Protein AF-A0A497CPT5-F1 (afdb_monomer)

Radius of gyration: 29.33 Å; Cα contacts (8 Å, |Δi|>4): 290; chains: 1; bounding box: 70×69×107 Å

Sequence (229 aa):
MKAIICRISVILLISFLTTSLSGQTNYTPYDYIPGLNRDYKPAYNADYPDWGKMLYDFPINFTEVTEAFETWRLNNKKEKNALIRYFKIWSRTIEPYVMADGSIRIPELAQYYKELRKTQISAHQRKQERDEANWTFLGPKETYWLNDSGSDDPPLSCPWQVNVYSFDVATTDNDILYCGTETGYVNKTSDGGLNWQLLAPEYPFGGGVTAVAVHPDNADIVFASAGNQ

pLDDT: mean 82.1, std 17.22, range [35.03, 97.94]

Secondary structure (DSSP, 8-state):
----------------------------GGGGSTT--GGGSPPP-TTS-HHHHHTTSSSPPHHHHHHHHHHHHHH-TT---HHHHHHHHHHHHHGGGB-TTS-B----HHHHHHHHHHHHHHHHHHHHTTTTS-----S-SSEE---TT--SSPPPEE--S--EEEEEE-TT-TT-EEEEETTS-EEEESSTTSS-EEE-TTS---S-EEEEEEETTEEEEEEEEE---

Mean predicted aligned error: 15.27 Å

Structure (mmCIF, N/CA/C/O backbone):
data_AF-A0A497CPT5-F1
#
_entry.id   AF-A0A497CPT5-F1
#
loop_
_atom_site.group_PDB
_atom_site.id
_atom_site.type_symbol
_atom_site.label_atom_id
_atom_site.label_alt_id
_atom_site.label_comp_id
_atom_site.label_asym_id
_atom_site.label_entity_id
_atom_site.label_seq_id
_atom_site.pdbx_PDB_ins_code
_atom_site.Cartn_x
_atom_site.Cartn_y
_atom_site.Cartn_z
_atom_site.occupancy
_atom_site.B_iso_or_equiv
_atom_site.auth_seq_id
_atom_site.auth_comp_id
_atom_site.auth_asym_id
_atom_site.auth_atom_id
_atom_site.pdbx_PDB_model_num
ATOM 1 N N . MET A 1 1 ? -46.959 -29.517 -73.544 1.00 36.84 1 MET A N 1
ATOM 2 C CA . MET A 1 1 ? -45.620 -30.105 -73.775 1.00 36.84 1 MET A CA 1
ATOM 3 C C . MET A 1 1 ? -44.714 -29.610 -72.652 1.00 36.84 1 MET A C 1
ATOM 5 O O . MET A 1 1 ? -44.837 -28.452 -72.284 1.00 36.84 1 MET A O 1
ATOM 9 N N . LYS A 1 2 ? -43.963 -30.516 -72.021 1.00 38.19 2 LYS A N 1
ATOM 10 C CA . LYS A 1 2 ? -43.242 -30.363 -70.740 1.00 38.19 2 LYS A CA 1
ATOM 11 C C . LYS A 1 2 ? -42.186 -29.244 -70.741 1.00 38.19 2 LYS A C 1
ATOM 13 O O . LYS A 1 2 ? -41.523 -29.105 -71.760 1.00 38.19 2 LYS A O 1
ATOM 18 N N . ALA A 1 3 ? -41.974 -28.602 -69.580 1.00 36.84 3 ALA A N 1
ATOM 19 C CA . ALA A 1 3 ? -40.678 -28.241 -68.952 1.00 36.84 3 ALA A CA 1
ATOM 20 C C . ALA A 1 3 ? -40.792 -26.926 -68.150 1.00 36.84 3 ALA A C 1
ATOM 22 O O . ALA A 1 3 ? -41.547 -26.061 -68.560 1.00 36.84 3 ALA A O 1
ATOM 23 N N . ILE A 1 4 ? -40.089 -26.616 -67.059 1.00 42.00 4 ILE A N 1
ATOM 24 C CA . ILE A 1 4 ? -39.139 -27.269 -66.143 1.00 42.00 4 ILE A CA 1
ATOM 25 C C . ILE A 1 4 ? -39.072 -26.315 -64.928 1.00 42.00 4 ILE A C 1
ATOM 27 O O . ILE A 1 4 ? -39.238 -25.104 -65.056 1.00 42.00 4 ILE A O 1
ATOM 31 N N . ILE A 1 5 ? -38.862 -26.885 -63.747 1.00 46.78 5 ILE A N 1
ATOM 32 C CA . ILE A 1 5 ? -38.736 -26.232 -62.440 1.00 46.78 5 ILE A CA 1
ATOM 33 C C . ILE A 1 5 ? -37.493 -25.330 -62.386 1.00 46.78 5 ILE A C 1
ATOM 35 O O . ILE A 1 5 ? -36.423 -25.764 -62.799 1.00 46.78 5 ILE A O 1
ATOM 39 N N . CYS A 1 6 ? -37.584 -24.156 -61.754 1.00 35.03 6 CYS A N 1
ATOM 40 C CA . CYS A 1 6 ? -36.438 -23.588 -61.036 1.00 35.03 6 CYS A CA 1
ATOM 41 C C . CYS A 1 6 ? -36.919 -22.684 -59.889 1.00 35.03 6 CYS A C 1
ATOM 43 O O . CYS A 1 6 ? -37.298 -21.533 -60.092 1.00 35.03 6 CYS A O 1
ATOM 45 N N . ARG A 1 7 ? -36.963 -23.237 -58.669 1.00 44.03 7 ARG A N 1
ATOM 46 C CA . ARG A 1 7 ? -37.098 -22.460 -57.431 1.00 44.03 7 ARG A CA 1
ATOM 47 C C . ARG A 1 7 ? -35.709 -21.935 -57.071 1.00 44.03 7 ARG A C 1
ATOM 49 O O . ARG A 1 7 ? -34.827 -22.732 -56.770 1.00 44.03 7 ARG A O 1
ATOM 56 N N . ILE A 1 8 ? -35.524 -20.620 -57.097 1.00 42.25 8 ILE A N 1
ATOM 57 C CA . ILE A 1 8 ? -34.306 -19.971 -56.604 1.00 42.25 8 ILE A CA 1
ATOM 58 C C . ILE A 1 8 ? -34.516 -19.691 -55.114 1.00 42.25 8 ILE A C 1
ATOM 60 O O . ILE A 1 8 ? -35.242 -18.775 -54.737 1.00 42.25 8 ILE A O 1
ATOM 64 N N . SER A 1 9 ? -33.913 -20.523 -54.268 1.00 41.16 9 SER A N 1
ATOM 65 C CA . SER A 1 9 ? -33.773 -20.256 -52.836 1.00 41.16 9 SER A CA 1
ATOM 66 C C . SER A 1 9 ? -32.625 -19.269 -52.637 1.00 41.16 9 SER A C 1
ATOM 68 O O . SER A 1 9 ? -31.471 -19.603 -52.897 1.00 41.16 9 SER A O 1
ATOM 70 N N . VAL A 1 10 ? -32.929 -18.054 -52.183 1.00 41.16 10 VAL A N 1
ATOM 71 C CA . VAL A 1 10 ? -31.920 -17.074 -51.761 1.00 41.16 10 VAL A CA 1
ATOM 72 C C . VAL A 1 10 ? -31.529 -17.400 -50.320 1.00 41.16 10 VAL A C 1
ATOM 74 O O . VAL A 1 10 ? -32.296 -17.151 -49.395 1.00 41.16 10 VAL A O 1
ATOM 77 N N . ILE A 1 11 ? -30.351 -17.994 -50.130 1.00 43.84 11 ILE A N 1
ATOM 78 C CA . ILE A 1 11 ? -29.734 -18.160 -48.810 1.00 43.84 11 ILE A CA 1
ATOM 79 C C . ILE A 1 11 ? -28.850 -16.933 -48.576 1.00 43.84 11 ILE A C 1
ATOM 81 O O . ILE A 1 11 ? -27.805 -16.782 -49.204 1.00 43.84 11 ILE A O 1
ATOM 85 N N . LEU A 1 12 ? -29.294 -16.037 -47.694 1.00 40.12 12 LEU A N 1
ATOM 86 C CA . LEU A 1 12 ? -28.523 -14.882 -47.243 1.00 40.12 12 LEU A CA 1
ATOM 87 C C . LEU A 1 12 ? -27.589 -15.338 -46.109 1.00 40.12 12 LEU A C 1
ATOM 89 O O . LEU A 1 12 ? -28.033 -15.545 -44.981 1.00 40.12 12 LEU A O 1
ATOM 93 N N . LEU A 1 13 ? -26.305 -15.543 -46.409 1.00 38.28 13 LEU A N 1
ATOM 94 C CA . LEU A 1 13 ? -25.296 -15.892 -45.407 1.00 38.28 13 LEU A CA 1
ATOM 95 C C . LEU A 1 13 ? -24.744 -14.594 -44.790 1.00 38.28 13 LEU A C 1
ATOM 97 O O . LEU A 1 13 ? -23.897 -13.929 -45.380 1.00 38.28 13 LEU A O 1
ATOM 101 N N . ILE A 1 14 ? -25.254 -14.201 -43.621 1.00 48.00 14 ILE A N 1
ATOM 102 C CA . ILE A 1 14 ? -24.703 -13.085 -42.839 1.00 48.00 14 ILE A CA 1
ATOM 103 C C . ILE A 1 14 ? -23.530 -13.631 -42.021 1.00 48.00 14 ILE A C 1
ATOM 105 O O . ILE A 1 14 ? -23.719 -14.261 -40.982 1.00 48.00 14 ILE A O 1
ATOM 109 N N . SER A 1 15 ? -22.306 -13.402 -42.490 1.00 45.56 15 SER A N 1
ATOM 110 C CA . SER A 1 15 ? -21.098 -13.624 -41.699 1.00 45.56 15 SER A CA 1
ATOM 111 C C . SER A 1 15 ? -20.929 -12.475 -40.701 1.00 45.56 15 SER A C 1
ATOM 113 O O . SER A 1 15 ? -20.417 -11.411 -41.050 1.00 45.56 15 SER A O 1
ATOM 115 N N . PHE A 1 16 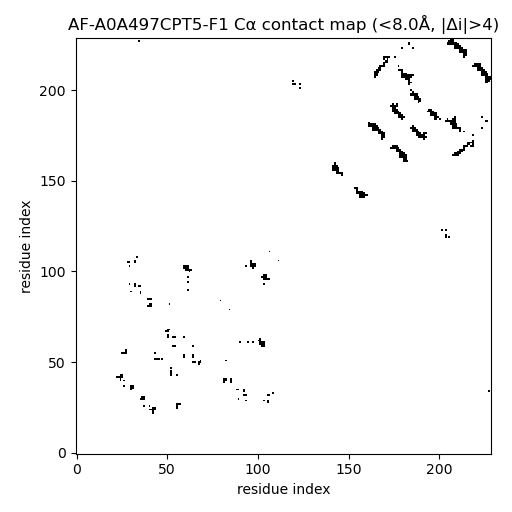? -21.365 -12.677 -39.456 1.00 46.56 16 PHE A N 1
ATOM 116 C CA . PHE A 1 16 ? -20.949 -11.836 -38.335 1.00 46.56 16 PHE A CA 1
ATOM 117 C C . PHE A 1 16 ? -19.470 -12.116 -38.049 1.00 46.56 16 PHE A C 1
ATOM 119 O O . PHE A 1 16 ? -19.123 -13.111 -37.416 1.00 46.56 16 PHE A O 1
ATOM 126 N N . LEU A 1 17 ? -18.590 -11.244 -38.541 1.00 43.72 17 LEU A N 1
ATOM 127 C CA . LEU A 1 17 ? -17.196 -11.212 -38.119 1.00 43.72 17 LEU A CA 1
ATOM 128 C C . LEU A 1 17 ? -17.160 -10.573 -36.723 1.00 43.72 17 LEU A C 1
ATOM 130 O O . LEU A 1 17 ? -17.011 -9.363 -36.576 1.00 43.72 17 LEU A O 1
ATOM 134 N N . THR A 1 18 ? -17.372 -11.370 -35.677 1.00 46.56 18 THR A N 1
ATOM 135 C CA . THR A 1 18 ? -17.118 -10.920 -34.308 1.00 46.56 18 THR A CA 1
ATOM 136 C C . THR A 1 18 ? -15.609 -10.888 -34.107 1.00 46.56 18 THR A C 1
ATOM 138 O O . THR A 1 18 ? -15.003 -11.877 -33.699 1.00 46.56 18 THR A O 1
ATOM 141 N N . THR A 1 19 ? -14.974 -9.762 -34.423 1.00 44.00 19 THR A N 1
ATOM 142 C CA . THR A 1 19 ? -13.624 -9.485 -33.935 1.00 44.00 19 THR A CA 1
ATOM 143 C C . THR A 1 19 ? -13.728 -9.250 -32.434 1.00 44.00 19 THR A C 1
ATOM 145 O O . THR A 1 19 ? -14.003 -8.138 -31.984 1.00 44.00 19 THR A O 1
ATOM 148 N N . SER A 1 20 ? -13.552 -10.302 -31.640 1.00 43.06 20 SER A N 1
ATOM 149 C CA . SER A 1 20 ? -13.229 -10.150 -30.227 1.00 43.06 20 SER A CA 1
ATOM 150 C C . SER A 1 20 ? -11.835 -9.535 -30.154 1.00 43.06 20 SER A C 1
ATOM 152 O O . SER A 1 20 ? -10.830 -10.238 -30.246 1.00 43.06 20 SER A O 1
ATOM 154 N N . LEU A 1 21 ? -11.769 -8.206 -30.054 1.00 41.03 21 LEU A N 1
ATOM 155 C CA . LEU A 1 21 ? -10.533 -7.502 -29.744 1.00 41.03 21 LEU A CA 1
ATOM 156 C C . LEU A 1 21 ? -10.247 -7.717 -28.254 1.00 41.03 21 LEU A C 1
ATOM 158 O O . LEU A 1 21 ? -10.525 -6.873 -27.405 1.00 41.03 21 LEU A O 1
ATOM 162 N N . SER A 1 22 ? -9.749 -8.901 -27.919 1.00 47.53 22 SER A N 1
ATOM 163 C CA . SER A 1 22 ? -9.144 -9.151 -26.621 1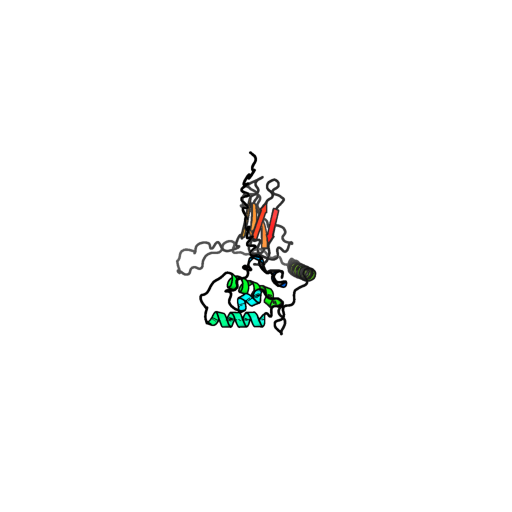.00 47.53 22 SER A CA 1
ATOM 164 C C . SER A 1 22 ? -7.810 -8.415 -26.622 1.00 47.53 22 SER A C 1
ATOM 166 O O . SER A 1 22 ? -6.809 -8.940 -27.101 1.00 47.53 22 SER A O 1
ATOM 168 N N . GLY A 1 23 ? -7.790 -7.172 -26.138 1.00 50.19 23 GLY A N 1
ATOM 169 C CA . GLY A 1 23 ? -6.546 -6.501 -25.770 1.00 50.19 23 GLY A CA 1
ATOM 170 C C . GLY A 1 23 ? -5.935 -7.235 -24.580 1.00 50.19 23 GLY A C 1
ATOM 171 O O . GLY A 1 23 ? -6.108 -6.814 -23.443 1.00 50.19 23 GLY A O 1
ATOM 172 N N . GLN A 1 24 ? -5.322 -8.393 -24.822 1.00 61.53 24 GLN A N 1
ATOM 173 C CA . GLN A 1 24 ? -4.738 -9.210 -23.771 1.00 61.53 24 GLN A CA 1
ATOM 174 C C . GLN A 1 24 ? -3.470 -8.510 -23.281 1.00 61.53 24 GLN A C 1
ATOM 176 O O . GLN A 1 24 ? -2.517 -8.294 -24.028 1.00 61.53 24 GLN A O 1
ATOM 181 N N . THR A 1 25 ? -3.482 -8.090 -22.022 1.00 66.94 25 THR A N 1
ATOM 182 C CA . THR A 1 25 ? -2.313 -7.539 -21.342 1.00 66.94 25 THR A CA 1
ATOM 183 C C . THR A 1 25 ? -1.280 -8.651 -21.167 1.00 66.94 25 THR A C 1
ATOM 185 O O . THR A 1 25 ? -1.518 -9.626 -20.452 1.00 66.94 25 THR A O 1
ATOM 188 N N . ASN A 1 26 ? -0.134 -8.522 -21.839 1.00 83.12 26 ASN A N 1
ATOM 189 C CA . ASN A 1 26 ? 0.963 -9.483 -21.741 1.00 83.12 26 ASN A CA 1
ATOM 190 C C . ASN A 1 26 ? 1.729 -9.264 -20.428 1.00 83.12 26 ASN A C 1
ATOM 192 O O . ASN A 1 26 ? 2.561 -8.356 -20.306 1.00 83.12 26 ASN A O 1
ATOM 196 N N . TYR A 1 27 ? 1.418 -10.089 -19.431 1.00 90.81 27 TYR A N 1
ATOM 197 C CA . TYR A 1 27 ? 2.109 -10.089 -18.146 1.00 90.81 27 TYR A CA 1
ATOM 198 C C . TYR A 1 27 ? 3.354 -10.976 -18.175 1.00 90.81 27 TYR A C 1
ATOM 200 O O . TYR A 1 27 ? 3.348 -12.067 -18.741 1.00 90.81 27 TYR A O 1
ATOM 208 N N . THR A 1 28 ? 4.404 -10.515 -17.509 1.00 91.56 28 THR A N 1
ATOM 209 C CA . THR A 1 28 ? 5.621 -11.273 -17.221 1.00 91.56 28 THR A CA 1
ATOM 210 C C . THR A 1 28 ? 5.555 -11.838 -15.799 1.00 91.56 28 THR A C 1
ATOM 212 O O . THR A 1 28 ? 4.817 -11.311 -14.962 1.00 91.56 28 THR A O 1
ATOM 215 N N . PRO A 1 29 ? 6.347 -12.872 -15.464 1.00 91.50 29 PRO A N 1
ATOM 216 C CA . PRO A 1 29 ? 6.475 -13.353 -14.087 1.00 91.50 29 PRO A CA 1
ATOM 217 C C . PRO A 1 29 ? 6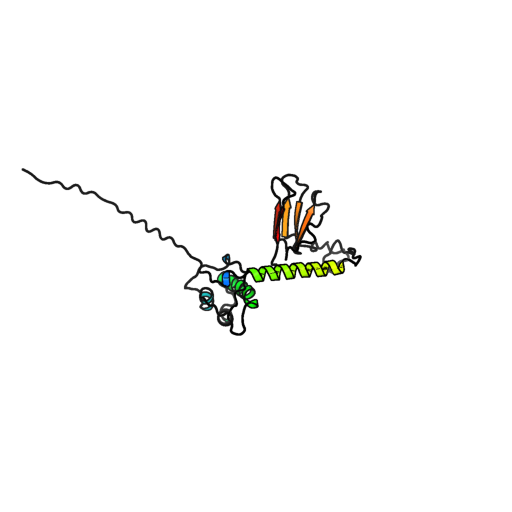.859 -12.265 -13.068 1.00 91.50 29 PRO A C 1
ATOM 219 O O . PRO A 1 29 ? 6.470 -12.357 -11.907 1.00 91.50 29 PRO A O 1
ATOM 222 N N . TYR A 1 30 ? 7.567 -11.211 -13.489 1.00 92.31 30 TYR A N 1
ATOM 223 C CA . TYR A 1 30 ? 7.932 -10.088 -12.619 1.00 92.31 30 TYR A CA 1
ATOM 224 C C . TYR A 1 30 ? 6.728 -9.242 -12.193 1.00 92.31 30 TYR A C 1
ATOM 226 O O . TYR A 1 30 ? 6.754 -8.633 -11.126 1.00 92.31 30 TYR A O 1
ATOM 234 N N . ASP A 1 31 ? 5.645 -9.259 -12.972 1.00 92.31 31 ASP A N 1
ATOM 235 C CA . ASP A 1 31 ? 4.419 -8.512 -12.673 1.00 92.31 31 ASP A CA 1
ATOM 236 C C . ASP A 1 31 ? 3.639 -9.121 -11.485 1.00 92.31 31 ASP A C 1
ATOM 238 O O . ASP A 1 31 ? 2.683 -8.526 -10.994 1.00 92.31 31 ASP A O 1
ATOM 242 N N . TYR A 1 32 ? 4.059 -10.299 -11.006 1.00 90.81 32 TYR A N 1
ATOM 243 C CA . TYR A 1 32 ? 3.499 -11.004 -9.847 1.00 90.81 32 TYR A CA 1
ATOM 244 C C . TYR A 1 32 ? 4.321 -10.818 -8.565 1.00 90.81 32 TYR A C 1
ATOM 246 O O . TYR A 1 32 ? 4.003 -11.419 -7.536 1.00 90.81 32 TYR A O 1
ATOM 254 N N . ILE A 1 33 ? 5.386 -10.014 -8.607 1.00 90.06 33 ILE A N 1
ATOM 255 C CA . ILE A 1 33 ? 6.217 -9.756 -7.431 1.00 90.06 33 ILE A CA 1
ATOM 256 C C . ILE A 1 33 ? 5.406 -8.974 -6.381 1.00 90.06 33 ILE A C 1
ATOM 258 O O . ILE A 1 33 ? 4.745 -7.988 -6.726 1.00 90.06 33 ILE A O 1
ATOM 262 N N . PRO A 1 34 ? 5.442 -9.381 -5.092 1.00 84.94 34 PRO A N 1
ATOM 263 C CA . PRO A 1 34 ? 4.709 -8.697 -4.031 1.00 84.94 34 PRO A CA 1
ATOM 264 C C . PRO A 1 34 ? 5.002 -7.195 -3.982 1.00 84.94 34 PRO A C 1
ATOM 266 O O . PRO A 1 34 ? 6.156 -6.773 -3.995 1.00 84.94 34 PRO A O 1
ATOM 269 N N . GLY A 1 35 ? 3.941 -6.390 -3.899 1.00 81.94 35 GLY A N 1
ATOM 270 C CA . GLY A 1 35 ? 4.025 -4.926 -3.891 1.00 81.94 35 GLY A CA 1
ATOM 271 C C . GLY A 1 35 ? 3.863 -4.265 -5.264 1.00 81.94 35 GLY A C 1
ATOM 272 O O . GLY A 1 35 ? 3.761 -3.041 -5.327 1.00 81.94 35 GLY A O 1
ATOM 273 N N . LEU A 1 36 ? 3.788 -5.035 -6.356 1.00 89.25 36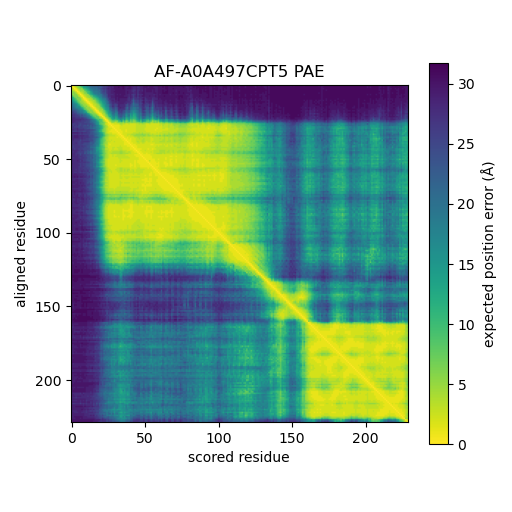 LEU A N 1
ATOM 274 C CA . LEU A 1 36 ? 3.444 -4.525 -7.682 1.00 89.25 36 LEU A CA 1
ATOM 275 C C . LEU A 1 36 ? 1.986 -4.860 -8.013 1.00 89.25 36 LEU A C 1
ATOM 277 O O . LEU A 1 36 ? 1.594 -6.024 -8.042 1.00 89.25 36 LEU A O 1
ATOM 281 N N . ASN A 1 37 ? 1.173 -3.838 -8.288 1.00 88.25 37 ASN A N 1
ATOM 282 C CA . ASN A 1 37 ? -0.152 -4.058 -8.857 1.00 88.25 37 ASN A CA 1
ATOM 283 C C . ASN A 1 37 ? -0.031 -4.196 -10.382 1.00 88.25 37 ASN A C 1
ATOM 285 O O . ASN A 1 37 ? 0.199 -3.208 -11.084 1.00 88.25 37 ASN A O 1
ATOM 289 N N . ARG A 1 38 ? -0.205 -5.421 -10.889 1.00 89.00 38 ARG A N 1
ATOM 290 C CA . ARG A 1 38 ? -0.145 -5.738 -12.325 1.00 89.00 38 ARG A CA 1
ATOM 291 C C . ARG A 1 38 ? -1.157 -4.961 -13.169 1.00 89.00 38 ARG A C 1
ATOM 293 O O . ARG A 1 38 ? -0.892 -4.720 -14.341 1.00 89.00 38 ARG A O 1
ATOM 300 N N . ASP A 1 39 ? -2.277 -4.527 -12.593 1.00 89.00 39 ASP A N 1
ATOM 301 C CA . ASP A 1 39 ? -3.325 -3.799 -13.323 1.00 89.00 39 ASP A CA 1
ATOM 302 C C . ASP A 1 39 ? -2.854 -2.400 -13.753 1.00 89.00 39 ASP A C 1
ATOM 304 O O . ASP A 1 39 ? -3.444 -1.769 -14.628 1.00 89.00 39 ASP A O 1
ATOM 308 N N . TYR A 1 40 ? -1.749 -1.915 -13.179 1.00 90.62 40 TYR A N 1
ATOM 309 C CA . TYR A 1 40 ? -1.092 -0.695 -13.637 1.00 90.62 40 TYR A CA 1
ATOM 310 C C . TYR A 1 40 ? -0.334 -0.874 -14.955 1.00 90.62 40 TYR A C 1
ATOM 312 O O . TYR A 1 40 ? 0.033 0.135 -15.563 1.00 90.62 40 TYR A O 1
ATOM 320 N N . LYS A 1 41 ? -0.088 -2.111 -15.407 1.00 94.19 41 LYS A N 1
ATOM 321 C CA . LYS A 1 41 ? 0.583 -2.382 -16.679 1.00 94.19 41 LYS A CA 1
ATOM 322 C C . LYS A 1 41 ? -0.393 -2.139 -17.833 1.00 94.19 41 LYS A C 1
ATOM 324 O O . LYS A 1 41 ? -1.407 -2.835 -17.917 1.00 94.19 41 LYS A O 1
ATOM 329 N N . PRO A 1 42 ? -0.120 -1.177 -18.731 1.00 93.69 42 PRO A N 1
ATOM 330 C CA . PRO A 1 42 ? -0.982 -0.969 -19.884 1.00 93.69 42 PRO A CA 1
ATOM 331 C C . PRO A 1 42 ? -0.917 -2.165 -20.851 1.00 93.69 42 PRO A C 1
ATOM 333 O O . PRO A 1 42 ? -0.028 -3.012 -20.772 1.00 93.69 42 PRO A O 1
ATOM 336 N N . ALA A 1 43 ? -1.881 -2.259 -21.767 1.00 92.25 43 ALA A N 1
ATOM 337 C CA . ALA A 1 43 ? -1.823 -3.248 -22.840 1.00 92.25 43 ALA A CA 1
ATOM 338 C C . ALA A 1 43 ? -0.653 -2.942 -23.786 1.00 92.25 43 ALA A C 1
ATOM 340 O O . ALA A 1 43 ? -0.310 -1.780 -24.002 1.00 92.25 43 ALA A O 1
ATOM 341 N N . TYR A 1 44 ? -0.057 -3.984 -24.367 1.00 92.19 44 TYR A N 1
ATOM 342 C CA . TYR A 1 44 ? 1.044 -3.816 -25.310 1.00 92.19 44 TYR A CA 1
ATOM 343 C C . TYR A 1 44 ? 0.622 -2.960 -26.514 1.00 92.19 44 TYR A C 1
ATOM 345 O O . TYR A 1 44 ? -0.447 -3.168 -27.089 1.00 92.19 44 TYR A O 1
ATOM 353 N N . ASN A 1 45 ? 1.491 -2.032 -26.916 1.00 91.12 45 ASN A N 1
ATOM 354 C CA . ASN A 1 45 ? 1.340 -1.237 -28.128 1.00 91.12 45 ASN A CA 1
ATOM 355 C C . ASN A 1 45 ? 2.655 -1.254 -28.927 1.00 91.12 45 ASN A C 1
ATOM 357 O O . ASN A 1 45 ? 3.730 -1.012 -28.375 1.00 91.12 45 ASN A O 1
ATOM 361 N N . ALA A 1 46 ? 2.560 -1.509 -30.234 1.00 91.69 46 ALA A N 1
ATOM 362 C CA . ALA A 1 46 ? 3.693 -1.501 -31.158 1.00 91.69 46 ALA A CA 1
ATOM 363 C C . ALA A 1 46 ? 4.369 -0.118 -31.278 1.00 91.69 46 ALA A C 1
ATOM 365 O O . ALA A 1 46 ? 5.561 -0.046 -31.584 1.00 91.69 46 ALA A O 1
ATOM 366 N N . ASP A 1 47 ? 3.641 0.958 -30.974 1.00 92.69 47 ASP A N 1
ATOM 367 C CA . ASP A 1 47 ? 4.137 2.339 -30.998 1.00 92.69 47 ASP A CA 1
ATOM 368 C C . ASP A 1 47 ? 4.943 2.716 -29.745 1.00 92.69 47 ASP A C 1
ATOM 370 O O . ASP A 1 47 ? 5.450 3.834 -29.642 1.00 92.69 47 ASP A O 1
ATOM 374 N N . TYR A 1 48 ? 5.069 1.814 -28.764 1.00 93.62 48 TYR A N 1
ATOM 375 C CA . TYR A 1 48 ? 5.873 2.092 -27.579 1.00 93.62 48 TYR A CA 1
ATOM 376 C C . TYR A 1 48 ? 7.356 2.303 -27.918 1.00 93.62 48 TYR A C 1
ATOM 378 O O . TYR A 1 48 ? 7.885 1.662 -28.834 1.00 93.62 48 TYR A O 1
ATOM 386 N N . PRO A 1 49 ? 8.047 3.182 -27.162 1.00 95.12 49 PRO A N 1
ATOM 387 C CA . PRO A 1 49 ? 9.495 3.309 -27.261 1.00 95.12 49 PRO A CA 1
ATOM 388 C C . PRO A 1 49 ? 10.161 1.975 -26.911 1.00 95.12 49 PRO A C 1
ATOM 390 O O . PRO A 1 49 ? 9.569 1.149 -26.215 1.00 95.12 49 PRO A O 1
ATOM 393 N N . ASP A 1 50 ? 11.400 1.778 -27.357 1.00 95.06 50 ASP A N 1
ATOM 394 C CA . ASP A 1 50 ? 12.087 0.487 -27.226 1.00 95.06 50 ASP A CA 1
ATOM 395 C C . ASP A 1 50 ? 12.159 0.007 -25.770 1.00 95.06 50 ASP A C 1
ATOM 397 O O . ASP A 1 50 ? 11.749 -1.115 -25.482 1.00 95.06 50 ASP A O 1
ATOM 401 N N . TRP A 1 51 ? 12.508 0.894 -24.825 1.00 96.06 51 TRP A N 1
ATOM 402 C CA . TRP A 1 51 ? 12.479 0.589 -23.383 1.00 96.06 51 TRP A CA 1
ATOM 403 C C . TRP A 1 51 ? 11.102 0.105 -22.903 1.00 96.06 51 TRP A C 1
ATOM 405 O O . TRP A 1 51 ? 10.987 -0.731 -22.012 1.00 96.06 51 TRP A O 1
ATOM 415 N N . GLY A 1 52 ? 10.038 0.640 -23.501 1.00 95.75 52 GLY A N 1
ATOM 416 C CA . GLY A 1 52 ? 8.659 0.322 -23.173 1.00 95.75 52 GLY A CA 1
ATOM 417 C C . GLY A 1 52 ? 8.245 -1.056 -23.671 1.00 95.75 52 GLY A C 1
ATOM 418 O O . GLY A 1 52 ? 7.483 -1.741 -22.994 1.00 95.75 52 GLY A O 1
ATOM 419 N N . LYS A 1 53 ? 8.768 -1.475 -24.828 1.00 95.31 53 LYS A N 1
ATOM 420 C CA . LYS A 1 53 ? 8.565 -2.818 -25.386 1.00 95.31 53 LYS A CA 1
ATOM 421 C C . LYS A 1 53 ? 9.281 -3.879 -24.556 1.00 95.31 53 LYS A C 1
ATOM 423 O O . LYS A 1 53 ? 8.668 -4.899 -24.263 1.00 95.31 53 LYS A O 1
ATOM 428 N N . MET A 1 54 ? 10.490 -3.577 -24.075 1.00 95.50 54 MET A N 1
ATOM 429 C CA . MET A 1 54 ? 11.275 -4.484 -23.225 1.00 95.50 54 MET A CA 1
ATOM 430 C C . MET A 1 54 ? 10.528 -4.918 -21.951 1.00 95.50 54 MET A C 1
ATOM 432 O O . MET A 1 54 ? 10.752 -6.013 -21.449 1.00 95.50 54 MET A O 1
ATOM 436 N N . LEU A 1 55 ? 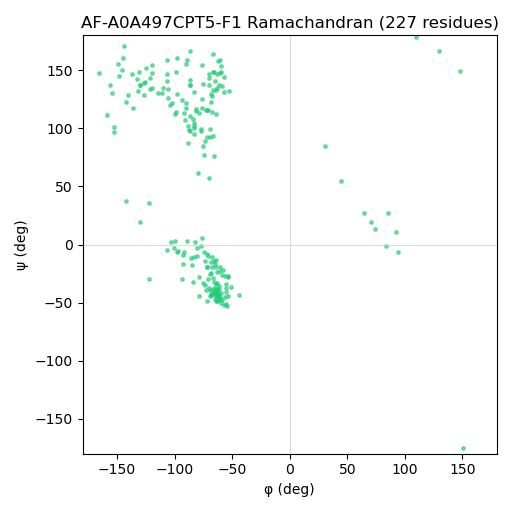9.588 -4.109 -21.439 1.00 95.31 55 LEU A N 1
ATOM 437 C CA . LEU A 1 55 ? 8.753 -4.464 -20.278 1.00 95.31 55 LEU A CA 1
ATOM 438 C C . LEU A 1 55 ? 7.761 -5.613 -20.533 1.00 95.31 55 LEU A C 1
ATOM 440 O O . LEU A 1 55 ? 7.111 -6.096 -19.599 1.00 95.31 55 LEU A O 1
ATOM 444 N N . TYR A 1 56 ? 7.589 -6.020 -21.788 1.00 94.56 56 TYR A N 1
ATOM 445 C CA . TYR A 1 56 ? 6.715 -7.119 -22.194 1.00 94.56 56 TYR A CA 1
ATOM 446 C C . TYR A 1 56 ? 7.493 -8.372 -22.603 1.00 94.56 56 TYR A C 1
ATOM 448 O O . TYR A 1 56 ? 6.866 -9.408 -22.826 1.00 94.56 56 TYR A O 1
ATOM 456 N N . ASP A 1 57 ? 8.823 -8.297 -22.646 1.00 91.75 57 ASP A N 1
ATOM 457 C CA . ASP A 1 57 ? 9.695 -9.423 -22.957 1.00 91.75 57 ASP A CA 1
ATOM 458 C C . ASP A 1 57 ? 10.067 -10.198 -21.685 1.00 91.75 57 ASP A C 1
ATOM 460 O O . ASP A 1 57 ? 9.976 -9.694 -20.565 1.00 91.75 57 ASP A O 1
ATOM 464 N N . PHE A 1 58 ? 10.468 -11.461 -21.838 1.00 91.00 58 PHE A N 1
ATOM 465 C CA . PHE A 1 58 ? 10.96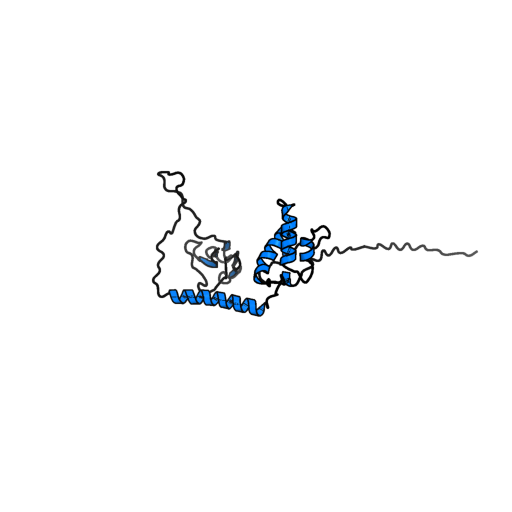9 -12.270 -20.729 1.00 91.00 58 PHE A CA 1
ATOM 466 C C . PHE A 1 58 ? 12.154 -13.136 -21.185 1.00 91.00 58 PHE A C 1
ATOM 468 O O . PHE A 1 58 ? 12.002 -13.880 -22.157 1.00 91.00 58 PHE A O 1
ATOM 475 N N . PRO A 1 59 ? 13.301 -13.112 -20.476 1.00 93.94 59 PRO A N 1
ATOM 476 C CA . PRO A 1 59 ? 13.587 -12.349 -19.252 1.00 93.94 59 PRO A CA 1
ATOM 477 C C . PRO A 1 59 ? 13.849 -10.854 -19.512 1.00 93.94 59 PRO A C 1
ATOM 479 O O . PRO A 1 59 ? 14.294 -10.474 -20.589 1.00 93.94 59 PRO A O 1
ATOM 482 N N . ILE A 1 60 ? 13.603 -10.018 -18.498 1.00 94.44 60 ILE A N 1
ATOM 483 C CA . ILE A 1 60 ? 13.909 -8.581 -18.523 1.00 94.44 60 ILE A CA 1
ATOM 484 C C . ILE A 1 60 ? 15.242 -8.371 -17.805 1.00 94.44 60 ILE A C 1
ATOM 486 O O . ILE A 1 60 ? 15.396 -8.819 -16.666 1.00 94.44 60 ILE A O 1
ATOM 490 N N . ASN A 1 61 ? 16.180 -7.659 -18.431 1.00 96.19 61 ASN A N 1
ATOM 491 C CA . ASN A 1 61 ? 17.350 -7.128 -17.738 1.00 96.19 61 ASN A CA 1
ATOM 492 C C . ASN A 1 61 ? 17.031 -5.725 -17.196 1.00 96.19 61 ASN A C 1
ATOM 494 O O . ASN A 1 61 ? 16.718 -4.805 -17.953 1.00 96.19 61 ASN A O 1
ATOM 498 N N . PHE A 1 62 ? 17.079 -5.561 -15.874 1.00 96.62 62 PHE A N 1
ATOM 499 C CA . PHE A 1 62 ? 16.713 -4.312 -15.205 1.00 96.62 62 PHE A CA 1
ATOM 500 C C . PHE A 1 62 ? 17.620 -3.143 -15.603 1.00 96.62 62 PHE A C 1
ATOM 502 O O . PHE A 1 62 ? 17.130 -2.033 -15.828 1.00 96.62 62 PHE A O 1
ATOM 509 N N . THR A 1 63 ? 18.927 -3.394 -15.698 1.00 96.12 63 THR A N 1
ATOM 510 C CA . THR A 1 63 ? 19.927 -2.379 -16.041 1.00 96.12 63 THR A CA 1
ATOM 511 C C . THR A 1 63 ? 19.691 -1.871 -17.458 1.00 96.12 63 THR A C 1
ATOM 513 O O . THR A 1 63 ? 19.556 -0.666 -17.656 1.00 96.12 63 THR A O 1
ATOM 516 N N . GLU A 1 64 ? 19.511 -2.780 -18.419 1.00 96.88 64 GLU A N 1
ATOM 517 C CA . GLU A 1 64 ? 19.275 -2.425 -19.824 1.00 96.88 64 GLU A CA 1
ATOM 518 C C . GLU A 1 64 ? 18.000 -1.588 -20.008 1.00 96.88 64 GLU A C 1
ATOM 520 O O . GLU A 1 64 ? 18.026 -0.549 -20.671 1.00 96.88 64 GLU A O 1
ATOM 525 N N . VAL A 1 65 ? 16.878 -1.990 -19.392 1.00 97.12 65 VAL A N 1
ATOM 526 C CA . VAL A 1 65 ? 15.618 -1.228 -19.493 1.00 97.12 65 VAL A CA 1
ATOM 527 C C . VAL A 1 65 ? 15.755 0.155 -18.860 1.00 97.12 65 VAL A C 1
ATOM 529 O O . VAL A 1 65 ? 15.245 1.137 -19.402 1.00 97.12 65 VAL A O 1
ATOM 532 N N . THR A 1 66 ? 16.443 0.250 -17.722 1.00 96.56 66 THR A N 1
ATOM 533 C CA . THR A 1 66 ? 16.621 1.517 -17.003 1.00 96.56 66 THR A CA 1
ATOM 534 C C . THR A 1 66 ? 17.510 2.482 -17.781 1.00 96.56 66 THR A C 1
ATOM 536 O O . THR A 1 66 ? 17.162 3.655 -17.923 1.00 96.56 66 THR A O 1
ATOM 539 N N . GLU A 1 67 ? 18.612 1.998 -18.353 1.00 96.62 67 GLU A N 1
ATOM 540 C CA . GLU A 1 67 ? 19.488 2.792 -19.219 1.00 96.62 67 GLU A CA 1
ATOM 541 C C . GLU A 1 67 ? 18.758 3.270 -20.481 1.00 96.62 67 GLU A C 1
ATOM 543 O O . GLU A 1 67 ? 18.853 4.447 -20.854 1.00 96.62 67 GLU A O 1
ATOM 548 N N . ALA A 1 68 ? 17.969 2.392 -21.109 1.00 96.88 68 ALA A N 1
ATOM 549 C CA . ALA A 1 68 ? 17.158 2.736 -22.272 1.00 96.88 68 ALA A CA 1
ATOM 550 C C . ALA A 1 68 ? 16.085 3.787 -21.931 1.00 96.88 68 ALA A C 1
ATOM 552 O O . ALA A 1 68 ? 15.880 4.742 -22.690 1.00 96.88 68 ALA A O 1
ATOM 553 N N . PHE A 1 69 ? 15.432 3.658 -20.772 1.00 96.94 69 PHE A N 1
ATOM 554 C CA . PHE A 1 69 ? 14.460 4.632 -20.283 1.00 96.94 69 PHE A CA 1
ATOM 555 C C . PHE A 1 69 ? 15.101 5.996 -20.017 1.00 96.94 69 PHE A C 1
ATOM 557 O O . PHE A 1 69 ? 14.584 7.013 -20.482 1.00 96.94 69 PHE A O 1
ATOM 564 N N . GLU A 1 70 ? 16.226 6.046 -19.299 1.00 95.25 70 GLU A N 1
ATOM 565 C CA . GLU A 1 70 ? 16.886 7.311 -18.965 1.00 95.25 70 GLU A CA 1
ATOM 566 C C . GLU A 1 70 ? 17.444 8.006 -20.214 1.00 95.25 70 GLU A C 1
ATOM 568 O O . GLU A 1 70 ? 17.255 9.213 -20.381 1.00 95.25 70 GLU A O 1
ATOM 573 N N . THR A 1 71 ? 18.006 7.248 -21.161 1.00 95.69 71 THR A N 1
ATOM 574 C CA . THR A 1 71 ? 18.433 7.778 -22.467 1.00 95.69 71 THR A CA 1
ATOM 575 C C . THR A 1 71 ? 17.260 8.397 -23.226 1.00 95.69 71 THR A C 1
ATOM 577 O O . THR A 1 71 ? 17.343 9.532 -23.703 1.00 95.69 71 THR A O 1
ATOM 580 N N . TRP A 1 72 ? 16.127 7.694 -23.295 1.00 95.62 72 TRP A N 1
ATOM 581 C CA . TRP A 1 72 ? 14.911 8.209 -23.923 1.00 95.62 72 TRP A CA 1
ATOM 582 C C . TRP A 1 72 ? 14.366 9.453 -23.197 1.00 95.62 72 TRP A C 1
ATOM 584 O O . TRP A 1 72 ? 13.926 10.418 -23.832 1.00 95.62 72 TRP A O 1
ATOM 594 N N . ARG A 1 73 ? 14.443 9.480 -21.863 1.00 93.69 73 ARG A N 1
ATOM 595 C CA . ARG A 1 73 ? 13.942 10.566 -21.012 1.00 93.69 73 ARG A CA 1
ATOM 596 C C . ARG A 1 73 ? 14.702 11.879 -21.198 1.00 93.69 73 ARG A C 1
ATOM 598 O O . ARG A 1 73 ? 14.091 12.939 -21.038 1.00 93.69 73 ARG A O 1
ATOM 605 N N . LEU A 1 74 ? 15.984 11.844 -21.580 1.00 94.00 74 LEU A N 1
ATOM 606 C CA . LEU A 1 74 ? 16.770 13.053 -21.876 1.00 94.00 74 LEU A CA 1
ATOM 607 C C . LEU A 1 74 ? 16.101 13.932 -22.943 1.00 94.00 74 LEU A C 1
ATOM 609 O O . LEU A 1 74 ? 16.091 15.158 -22.798 1.00 94.00 74 LEU A O 1
ATOM 613 N N . ASN A 1 75 ? 15.478 13.306 -23.947 1.00 93.94 75 ASN A N 1
ATOM 614 C CA . ASN A 1 75 ? 14.785 13.983 -25.045 1.00 93.94 75 ASN A CA 1
ATOM 615 C C . ASN A 1 75 ? 13.281 14.201 -24.781 1.00 93.94 75 ASN A C 1
ATOM 617 O O . ASN A 1 75 ? 12.669 15.052 -25.418 1.00 93.94 75 ASN A O 1
ATOM 621 N N . ASN A 1 76 ? 12.691 13.500 -23.803 1.00 92.88 76 ASN A N 1
ATOM 622 C CA . ASN A 1 76 ? 11.239 13.462 -23.556 1.00 92.88 76 ASN A CA 1
ATOM 623 C C . ASN A 1 76 ? 10.846 13.916 -22.132 1.00 92.88 76 ASN A C 1
ATOM 625 O O . ASN A 1 76 ? 9.899 13.418 -21.527 1.00 92.88 76 ASN A O 1
ATOM 629 N N . LYS A 1 77 ? 11.560 14.902 -21.568 1.00 87.62 77 LYS A N 1
ATOM 630 C CA . LYS A 1 77 ? 11.470 15.305 -20.143 1.00 87.62 77 LYS A CA 1
ATOM 631 C C . LYS A 1 77 ? 10.065 15.644 -19.618 1.00 87.62 77 LYS A C 1
ATOM 633 O O . LYS A 1 77 ? 9.834 15.547 -18.414 1.00 87.62 77 LYS A O 1
ATOM 638 N N . LYS A 1 78 ? 9.152 16.100 -20.482 1.00 89.06 78 LYS A N 1
ATOM 639 C CA . LYS A 1 78 ? 7.791 16.526 -20.101 1.00 89.06 78 LYS A CA 1
ATOM 640 C C . LYS A 1 78 ? 6.728 15.452 -20.325 1.00 89.06 78 LYS A C 1
ATOM 642 O O . LYS A 1 78 ? 5.581 15.668 -19.934 1.00 89.06 78 LYS A O 1
ATOM 647 N N . GLU A 1 79 ? 7.078 14.331 -20.946 1.00 89.44 79 GLU A N 1
ATOM 648 C CA . GLU A 1 79 ? 6.098 13.314 -21.293 1.00 89.44 79 GLU A CA 1
ATOM 649 C C . GLU A 1 79 ? 5.560 12.602 -20.048 1.00 89.44 79 GLU A C 1
ATOM 651 O O . GLU A 1 79 ? 6.287 12.274 -19.104 1.00 89.44 79 GLU A O 1
ATOM 656 N N . LYS A 1 80 ? 4.245 12.383 -20.039 1.00 90.12 80 LYS A N 1
ATOM 657 C CA . LYS A 1 80 ? 3.538 11.653 -18.992 1.00 90.12 80 LYS A CA 1
ATOM 658 C C . LYS A 1 80 ? 2.548 10.712 -19.657 1.00 90.12 80 LYS A C 1
ATOM 660 O O . LYS A 1 80 ? 1.619 11.162 -20.316 1.00 90.12 80 LYS A O 1
ATOM 665 N N . ASN A 1 81 ? 2.727 9.416 -19.449 1.00 93.12 81 ASN A N 1
ATOM 666 C CA . ASN A 1 81 ? 1.818 8.392 -19.945 1.00 93.12 81 ASN A CA 1
ATOM 667 C C . ASN A 1 81 ? 1.716 7.238 -18.925 1.00 93.12 81 ASN A C 1
ATOM 669 O O . ASN A 1 81 ? 2.444 7.204 -17.923 1.00 93.12 81 ASN A O 1
ATOM 673 N N . ALA A 1 82 ? 0.776 6.318 -19.152 1.00 93.44 82 ALA A N 1
ATOM 674 C CA . ALA A 1 82 ? 0.559 5.169 -18.272 1.00 93.44 82 ALA A CA 1
ATOM 675 C C . ALA A 1 82 ? 1.796 4.256 -18.189 1.00 93.44 82 ALA A C 1
ATOM 677 O O . ALA A 1 82 ? 2.116 3.771 -17.110 1.00 93.44 82 ALA A O 1
ATOM 678 N N . LEU A 1 83 ? 2.537 4.099 -19.291 1.00 95.06 83 LEU A N 1
ATOM 679 C CA . LEU A 1 83 ? 3.731 3.256 -19.366 1.00 95.06 83 LEU A CA 1
ATOM 680 C C . LEU A 1 83 ? 4.882 3.790 -18.500 1.00 95.06 83 LEU A C 1
ATOM 682 O O . LEU A 1 83 ? 5.506 3.026 -17.776 1.00 95.06 83 LEU A O 1
ATOM 686 N N . ILE A 1 84 ? 5.125 5.104 -18.498 1.00 95.56 84 ILE A N 1
ATOM 687 C CA . ILE A 1 84 ? 6.130 5.763 -17.645 1.00 95.56 84 ILE A CA 1
ATOM 688 C C . ILE A 1 84 ? 5.753 5.616 -16.171 1.00 95.56 84 ILE A C 1
ATOM 690 O O . ILE A 1 84 ? 6.616 5.402 -15.320 1.00 95.56 84 ILE A O 1
ATOM 694 N N . ARG A 1 85 ? 4.461 5.759 -15.845 1.00 94.94 85 ARG A N 1
ATOM 695 C CA . ARG A 1 85 ? 3.973 5.545 -14.477 1.00 94.94 85 ARG A CA 1
ATOM 696 C C . ARG A 1 85 ? 4.214 4.101 -14.052 1.00 94.94 85 ARG A C 1
ATOM 698 O O . ARG A 1 85 ? 4.756 3.887 -12.973 1.00 94.94 85 ARG A O 1
ATOM 705 N N . TYR A 1 86 ? 3.844 3.154 -14.911 1.00 95.50 86 TYR A N 1
ATOM 706 C CA . TYR A 1 86 ? 4.072 1.738 -14.683 1.00 95.50 86 TYR A CA 1
ATOM 707 C C . TYR A 1 86 ? 5.555 1.444 -14.460 1.00 95.50 86 TYR A C 1
ATOM 709 O O . TYR A 1 86 ? 5.897 0.898 -13.420 1.00 95.50 86 TYR A O 1
ATOM 717 N N . PHE A 1 87 ? 6.431 1.899 -15.361 1.00 96.50 87 PHE A N 1
ATOM 718 C CA . PHE A 1 87 ? 7.877 1.710 -15.259 1.00 96.50 87 PHE A CA 1
ATOM 719 C C . PHE A 1 87 ? 8.444 2.197 -13.928 1.00 96.50 87 PHE A C 1
ATOM 721 O O . PHE A 1 87 ? 9.204 1.472 -13.311 1.00 96.50 87 PHE A O 1
ATOM 728 N N . LYS A 1 88 ? 8.043 3.375 -13.438 1.00 95.31 88 LYS A N 1
ATOM 729 C CA . LYS A 1 88 ? 8.531 3.903 -12.151 1.00 95.31 88 LYS A CA 1
ATOM 730 C C . LYS A 1 88 ? 8.089 3.072 -10.946 1.00 95.31 88 LYS A C 1
ATOM 732 O O . LYS A 1 88 ? 8.828 2.956 -9.973 1.00 95.31 88 LYS A O 1
ATOM 737 N N . ILE A 1 89 ? 6.862 2.551 -10.978 1.00 94.38 89 ILE A N 1
ATOM 738 C CA . ILE A 1 89 ? 6.344 1.686 -9.910 1.00 94.38 89 ILE A CA 1
ATOM 739 C C . ILE A 1 89 ? 7.052 0.333 -9.982 1.00 94.38 89 ILE A C 1
ATOM 741 O O . ILE A 1 89 ? 7.577 -0.129 -8.975 1.00 94.38 89 ILE A O 1
ATOM 745 N N . TRP A 1 90 ? 7.108 -0.252 -11.179 1.00 95.81 90 TRP A N 1
ATOM 746 C CA . TRP A 1 90 ? 7.810 -1.495 -11.468 1.00 95.81 90 TRP A CA 1
ATOM 747 C C . TRP A 1 90 ? 9.277 -1.405 -11.045 1.00 95.81 90 TRP A C 1
ATOM 749 O O . TRP A 1 90 ? 9.717 -2.226 -10.254 1.00 95.81 90 TRP A O 1
ATOM 759 N N . SER A 1 91 ? 10.009 -0.367 -11.452 1.00 95.50 91 SER A N 1
ATOM 760 C CA . SER A 1 91 ? 11.435 -0.231 -11.155 1.00 95.50 91 SER A CA 1
ATOM 761 C C . SER A 1 91 ? 11.689 -0.178 -9.650 1.00 95.50 91 SER A C 1
ATOM 763 O O . SER A 1 91 ? 12.529 -0.916 -9.152 1.00 95.50 91 SER A O 1
ATOM 765 N N . ARG A 1 92 ? 10.899 0.615 -8.913 1.00 93.88 92 ARG A N 1
ATOM 766 C CA . ARG A 1 92 ? 10.985 0.722 -7.449 1.00 93.88 92 ARG A CA 1
ATOM 767 C C . ARG A 1 92 ? 10.672 -0.600 -6.745 1.00 93.88 92 ARG A C 1
ATOM 769 O O . ARG A 1 92 ? 11.293 -0.915 -5.738 1.00 93.88 92 ARG A O 1
ATOM 776 N N . THR A 1 93 ? 9.693 -1.357 -7.240 1.00 91.88 93 THR A N 1
ATOM 777 C CA . THR A 1 93 ? 9.328 -2.647 -6.639 1.00 91.88 93 THR A CA 1
ATOM 778 C C . THR A 1 93 ? 10.345 -3.741 -6.967 1.00 91.88 93 THR A C 1
ATOM 780 O O . THR A 1 93 ? 10.572 -4.626 -6.147 1.00 91.88 93 THR A O 1
ATOM 783 N N . ILE A 1 94 ? 10.955 -3.691 -8.152 1.00 93.44 94 ILE A N 1
ATOM 784 C CA . ILE A 1 94 ? 11.882 -4.712 -8.646 1.00 93.44 94 ILE A CA 1
ATOM 785 C C . ILE A 1 94 ? 13.307 -4.507 -8.137 1.00 93.44 94 ILE A C 1
ATOM 787 O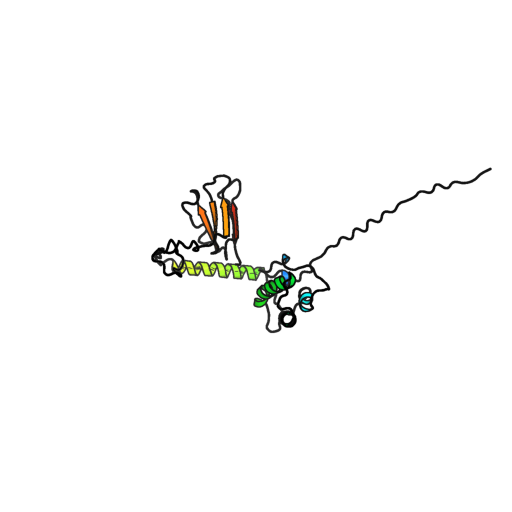 O . ILE A 1 94 ? 13.986 -5.500 -7.902 1.00 93.44 94 ILE A O 1
ATOM 791 N N . GLU A 1 95 ? 13.743 -3.265 -7.920 1.00 93.06 95 GLU A N 1
ATOM 792 C CA . GLU A 1 95 ? 15.108 -2.895 -7.512 1.00 93.06 95 GLU A CA 1
ATOM 793 C C . GLU A 1 95 ? 15.712 -3.772 -6.389 1.00 93.06 95 GLU A C 1
ATOM 795 O O . GLU A 1 95 ? 16.839 -4.236 -6.562 1.00 93.06 95 GLU A O 1
ATOM 800 N N . PRO A 1 96 ? 14.994 -4.128 -5.299 1.00 91.31 96 PRO A N 1
ATOM 801 C CA . PRO A 1 96 ? 15.539 -4.998 -4.248 1.00 91.31 96 PRO A CA 1
ATOM 802 C C . PRO A 1 96 ? 15.861 -6.435 -4.694 1.00 91.31 96 PRO A C 1
ATOM 804 O O . PRO A 1 96 ? 16.555 -7.165 -3.987 1.00 91.31 96 PRO A O 1
ATOM 807 N N . TYR A 1 97 ? 15.322 -6.862 -5.835 1.00 91.69 97 TYR A N 1
ATOM 808 C CA . TYR A 1 97 ? 15.459 -8.204 -6.397 1.00 91.69 97 TYR A CA 1
ATOM 809 C C . TYR A 1 97 ? 16.466 -8.268 -7.553 1.00 91.69 97 TYR A C 1
ATOM 811 O O . TYR A 1 97 ? 16.633 -9.329 -8.160 1.00 91.69 97 TYR A O 1
ATOM 819 N N . VAL A 1 98 ? 17.115 -7.149 -7.884 1.00 94.56 98 VAL A N 1
ATOM 820 C CA . VAL A 1 98 ? 18.068 -7.046 -8.993 1.00 94.56 98 VAL A CA 1
ATOM 821 C C . VAL A 1 98 ? 19.449 -7.525 -8.551 1.00 94.56 98 VAL A C 1
ATOM 823 O O . VAL A 1 98 ? 19.973 -7.126 -7.512 1.00 94.56 98 VAL A O 1
ATOM 826 N N . MET A 1 99 ? 20.048 -8.397 -9.355 1.00 95.31 99 MET A N 1
ATOM 827 C CA . MET A 1 99 ? 21.408 -8.897 -9.180 1.00 95.31 99 MET A CA 1
ATOM 828 C C . MET A 1 99 ? 22.423 -7.955 -9.847 1.00 95.31 99 MET A C 1
ATOM 830 O O . MET A 1 99 ? 22.070 -7.103 -10.657 1.00 95.31 99 MET A O 1
ATOM 834 N N . ALA A 1 100 ? 23.714 -8.123 -9.546 1.00 93.19 100 ALA A N 1
ATOM 835 C CA . ALA A 1 100 ? 24.772 -7.247 -10.065 1.00 93.19 100 ALA A CA 1
ATOM 836 C C . ALA A 1 100 ? 24.894 -7.231 -11.605 1.00 93.19 100 ALA A C 1
ATOM 838 O O . ALA A 1 100 ? 25.423 -6.276 -12.164 1.00 93.19 100 ALA A O 1
ATOM 839 N N . ASP A 1 101 ? 24.413 -8.273 -12.287 1.00 93.25 101 ASP A N 1
ATOM 840 C CA . ASP A 1 101 ? 24.380 -8.394 -13.751 1.00 93.25 101 ASP A CA 1
ATOM 841 C C . ASP A 1 101 ? 23.090 -7.832 -14.389 1.00 93.25 101 ASP A C 1
ATOM 843 O O . ASP A 1 101 ? 22.901 -7.926 -15.602 1.00 93.25 101 ASP A O 1
ATOM 847 N N . GLY A 1 102 ? 22.187 -7.258 -13.586 1.00 93.00 102 GLY A N 1
ATOM 848 C CA . GLY A 1 102 ? 20.890 -6.742 -14.029 1.00 93.00 102 GLY A CA 1
ATOM 849 C C . GLY A 1 102 ? 19.787 -7.801 -14.130 1.00 93.00 102 GLY A C 1
ATOM 850 O O . GLY A 1 102 ? 18.644 -7.456 -14.435 1.00 93.00 102 GLY A O 1
ATOM 851 N N . SER A 1 103 ? 20.079 -9.077 -13.852 1.00 95.06 103 SER A N 1
ATOM 852 C CA . SER A 1 103 ? 19.050 -10.119 -13.792 1.00 95.06 103 SER A CA 1
ATOM 853 C C . SER A 1 103 ? 18.144 -9.942 -12.567 1.00 95.06 103 SER A C 1
ATOM 855 O O . SER A 1 103 ? 18.573 -9.479 -11.510 1.00 95.06 103 SER A O 1
ATOM 857 N N . ILE A 1 104 ? 16.864 -10.299 -12.698 1.00 93.81 104 ILE A N 1
ATOM 858 C CA . ILE A 1 104 ? 15.861 -10.126 -11.636 1.00 93.81 104 ILE A CA 1
ATOM 859 C C . ILE A 1 104 ? 15.561 -11.479 -10.983 1.00 93.81 104 ILE A C 1
ATOM 861 O O . ILE A 1 104 ? 15.065 -12.402 -11.638 1.00 93.81 104 ILE A O 1
ATOM 865 N N . ARG A 1 105 ? 15.802 -11.593 -9.673 1.00 91.31 105 ARG A N 1
ATOM 866 C CA . ARG A 1 105 ? 15.497 -12.791 -8.882 1.00 91.31 105 ARG A CA 1
ATOM 867 C C . ARG A 1 105 ? 14.055 -12.762 -8.379 1.00 91.31 105 ARG A C 1
ATOM 869 O O . ARG A 1 105 ? 13.723 -12.029 -7.456 1.00 91.31 105 ARG A O 1
ATOM 876 N N . ILE A 1 106 ? 13.206 -13.635 -8.910 1.00 87.38 106 ILE A N 1
ATOM 877 C CA . ILE A 1 106 ? 11.820 -13.758 -8.437 1.00 87.38 106 ILE A CA 1
ATOM 878 C C . ILE A 1 106 ? 11.819 -14.348 -7.010 1.00 87.38 106 ILE A C 1
ATOM 880 O O . ILE A 1 106 ? 12.369 -15.436 -6.809 1.00 87.38 106 ILE A O 1
ATOM 884 N N . PRO A 1 107 ? 11.239 -13.660 -6.008 1.00 83.69 107 PRO A N 1
ATOM 885 C CA . PRO A 1 107 ? 11.158 -14.172 -4.648 1.00 83.69 107 PRO A CA 1
ATOM 886 C C . PRO A 1 107 ? 10.180 -15.347 -4.555 1.00 83.69 107 PRO A C 1
ATOM 888 O O . PRO A 1 107 ? 9.113 -15.346 -5.168 1.00 83.69 107 PRO A O 1
ATOM 891 N N . GLU A 1 108 ? 10.507 -16.333 -3.721 1.00 87.69 108 GLU A N 1
ATOM 892 C CA . GLU A 1 108 ? 9.547 -17.367 -3.345 1.00 87.69 108 GLU A CA 1
ATOM 893 C C . GLU A 1 108 ? 8.491 -16.752 -2.413 1.00 87.69 108 GLU A C 1
ATOM 895 O O . GLU A 1 108 ? 8.805 -16.326 -1.298 1.00 87.69 108 GLU A O 1
ATOM 900 N N . LEU A 1 109 ? 7.229 -16.705 -2.857 1.00 82.12 109 LEU A N 1
ATOM 901 C CA . LEU A 1 109 ? 6.139 -16.034 -2.132 1.00 82.12 109 LEU A CA 1
ATOM 902 C C . LEU A 1 109 ? 5.984 -16.540 -0.690 1.00 82.12 109 LEU A C 1
ATOM 904 O O . LEU A 1 109 ? 5.793 -15.746 0.229 1.00 82.12 109 LEU A O 1
ATOM 908 N N . ALA A 1 110 ? 6.108 -17.852 -0.474 1.00 82.44 110 ALA A N 1
ATOM 909 C CA . ALA A 1 110 ? 5.989 -18.451 0.853 1.00 82.44 110 ALA A CA 1
ATOM 910 C C . ALA A 1 110 ? 7.079 -17.945 1.813 1.00 82.44 110 ALA A C 1
ATOM 912 O O . ALA A 1 110 ? 6.791 -17.597 2.961 1.00 82.44 110 ALA A O 1
ATOM 913 N N . GLN A 1 111 ? 8.323 -17.856 1.336 1.00 83.12 111 GLN A N 1
ATOM 914 C CA . GLN A 1 111 ? 9.434 -17.327 2.118 1.00 83.12 111 GLN A CA 1
ATOM 915 C C . GLN A 1 111 ? 9.273 -15.823 2.364 1.00 83.12 111 GLN A C 1
ATOM 917 O O . GLN A 1 111 ? 9.465 -15.373 3.492 1.00 83.12 111 GLN A O 1
ATOM 922 N N . TYR A 1 112 ? 8.859 -15.063 1.347 1.00 81.31 112 TYR A N 1
ATOM 923 C CA . TYR A 1 112 ? 8.595 -13.629 1.468 1.00 81.31 112 TYR A CA 1
ATOM 924 C C . TYR A 1 112 ? 7.593 -13.328 2.593 1.00 81.31 112 TYR A C 1
ATOM 926 O O . TYR A 1 112 ? 7.905 -12.571 3.513 1.00 81.31 112 TYR A O 1
ATOM 934 N N . TYR A 1 113 ? 6.422 -13.976 2.583 1.00 79.75 113 TYR A N 1
ATOM 935 C CA . TYR A 1 113 ? 5.408 -13.757 3.618 1.00 79.75 113 TYR A CA 1
ATOM 936 C C . TYR A 1 113 ? 5.867 -14.221 5.005 1.00 79.75 113 TYR A C 1
ATOM 938 O O . TYR A 1 113 ? 5.508 -13.607 6.012 1.00 79.75 113 TYR A O 1
ATOM 946 N N . LYS A 1 114 ? 6.692 -15.271 5.079 1.00 85.88 114 LYS A N 1
ATOM 947 C CA . LYS A 1 114 ? 7.284 -15.737 6.338 1.00 85.88 114 LYS A CA 1
ATOM 948 C C . LYS A 1 114 ? 8.240 -14.700 6.937 1.00 85.88 114 LYS A C 1
ATOM 950 O O . LYS A 1 114 ? 8.137 -14.412 8.130 1.00 85.88 114 LYS A O 1
ATOM 955 N N . GLU A 1 115 ? 9.133 -14.123 6.135 1.00 84.19 115 GLU A N 1
ATOM 956 C CA . GLU A 1 115 ? 10.079 -13.097 6.596 1.00 84.19 115 GLU A CA 1
ATOM 957 C C . GLU A 1 115 ? 9.379 -11.770 6.919 1.00 84.19 115 GLU A C 1
ATOM 959 O O . GLU A 1 115 ? 9.708 -11.133 7.922 1.00 84.19 115 GLU A O 1
ATOM 964 N N . LEU A 1 116 ? 8.358 -11.389 6.143 1.00 79.44 116 LEU A N 1
ATOM 965 C CA . LEU A 1 116 ? 7.520 -10.224 6.431 1.00 79.44 116 LEU A CA 1
ATOM 966 C C . LEU A 1 116 ? 6.832 -10.372 7.794 1.00 79.44 116 LEU A C 1
ATOM 968 O O . LEU A 1 116 ? 6.988 -9.511 8.662 1.00 79.44 116 LEU A O 1
ATOM 972 N N . ARG A 1 117 ? 6.181 -11.517 8.038 1.00 80.56 117 ARG A N 1
ATOM 973 C CA . ARG A 1 117 ? 5.551 -11.826 9.330 1.00 80.56 117 ARG A CA 1
ATOM 974 C C . ARG A 1 117 ? 6.564 -11.836 10.476 1.00 80.56 117 ARG A C 1
ATOM 976 O O . ARG A 1 117 ? 6.282 -11.306 11.546 1.00 80.56 117 ARG A O 1
ATOM 983 N N . LYS A 1 118 ? 7.755 -12.407 10.272 1.00 83.44 118 LYS A N 1
ATOM 984 C CA . LYS A 1 118 ? 8.831 -12.418 11.279 1.00 83.44 118 LYS A CA 1
ATOM 985 C C . LYS A 1 118 ? 9.319 -11.004 11.607 1.00 83.44 118 LYS A C 1
ATOM 987 O O . LYS A 1 118 ? 9.497 -10.669 12.778 1.00 83.44 118 LYS A O 1
ATOM 992 N N . THR A 1 119 ? 9.502 -10.163 10.594 1.00 77.50 119 THR A N 1
ATOM 993 C CA . THR A 1 119 ? 9.928 -8.766 10.763 1.00 77.50 119 THR A CA 1
ATOM 994 C C . THR A 1 119 ? 8.872 -7.968 11.526 1.00 77.50 119 THR A C 1
ATOM 996 O O . THR A 1 119 ? 9.203 -7.280 12.488 1.00 77.50 119 THR A O 1
ATOM 999 N N . GLN A 1 120 ? 7.596 -8.145 11.181 1.00 73.94 120 GLN A N 1
ATOM 1000 C CA . GLN A 1 120 ? 6.468 -7.530 11.884 1.00 73.94 120 GLN A CA 1
ATOM 1001 C C . GLN A 1 120 ? 6.380 -7.970 13.356 1.00 73.94 120 GLN A C 1
ATOM 1003 O O . GLN A 1 120 ? 6.277 -7.124 14.242 1.00 73.94 120 GLN A O 1
ATOM 1008 N N . ILE A 1 121 ? 6.498 -9.273 13.642 1.00 75.50 121 ILE A N 1
ATOM 1009 C CA . ILE A 1 121 ? 6.477 -9.801 15.019 1.00 75.50 121 ILE A CA 1
ATOM 1010 C C . ILE A 1 121 ? 7.693 -9.317 15.824 1.00 75.50 121 ILE A C 1
ATOM 1012 O O . ILE A 1 121 ? 7.556 -8.944 16.982 1.00 75.50 121 ILE A O 1
ATOM 1016 N N . SER A 1 122 ? 8.889 -9.285 15.236 1.00 72.00 122 SER A N 1
ATOM 1017 C CA . SER A 1 122 ? 10.095 -8.822 15.947 1.00 72.00 122 SER A CA 1
ATOM 1018 C C . SER A 1 122 ? 10.108 -7.309 16.208 1.00 72.00 122 SER A C 1
ATOM 1020 O O . SER A 1 122 ? 10.687 -6.854 17.195 1.00 72.00 122 SER A O 1
ATOM 1022 N N . ALA A 1 123 ? 9.471 -6.503 15.352 1.00 63.62 123 ALA A N 1
ATOM 1023 C CA . ALA A 1 123 ? 9.208 -5.094 15.647 1.00 63.62 123 ALA A CA 1
ATOM 1024 C C . ALA A 1 123 ? 8.265 -4.952 16.853 1.00 63.62 123 ALA A C 1
ATOM 1026 O O . ALA A 1 123 ? 8.480 -4.092 17.704 1.00 63.62 123 ALA A O 1
ATOM 1027 N N . HIS A 1 124 ? 7.280 -5.844 16.957 1.00 58.75 124 HIS A N 1
ATOM 1028 C CA . HIS A 1 124 ? 6.358 -5.907 18.082 1.00 58.75 124 HIS A CA 1
ATOM 1029 C C . HIS A 1 124 ? 7.033 -6.371 19.392 1.00 58.75 124 HIS A C 1
ATOM 1031 O O . HIS A 1 124 ? 6.876 -5.725 20.421 1.00 58.75 124 HIS A O 1
ATOM 1037 N N . GLN A 1 125 ? 7.877 -7.406 19.364 1.00 60.34 125 GLN A N 1
ATOM 1038 C CA . GLN A 1 125 ? 8.611 -7.876 20.554 1.00 60.34 125 GLN A CA 1
ATOM 1039 C C . GLN A 1 125 ? 9.556 -6.809 21.132 1.00 60.34 125 GLN A C 1
ATOM 1041 O O . GLN A 1 125 ? 9.612 -6.623 22.343 1.00 60.34 125 GLN A O 1
ATOM 1046 N N . ARG A 1 126 ? 10.223 -6.026 20.270 1.00 59.19 126 ARG A N 1
ATOM 1047 C CA . ARG A 1 126 ? 11.035 -4.870 20.698 1.00 59.19 126 ARG A CA 1
ATOM 1048 C C . ARG A 1 126 ? 10.221 -3.752 21.362 1.00 59.19 126 ARG A C 1
ATOM 1050 O O . ARG A 1 126 ? 10.805 -2.903 22.031 1.00 59.19 126 ARG A O 1
ATOM 1057 N N . LYS A 1 127 ? 8.901 -3.717 21.154 1.00 54.62 127 LYS A N 1
ATOM 1058 C CA . LYS A 1 127 ? 7.986 -2.798 21.842 1.00 54.62 127 LYS A CA 1
ATOM 1059 C C . LYS A 1 127 ? 7.680 -3.303 23.256 1.00 54.62 127 LYS A C 1
ATOM 1061 O O . LYS A 1 127 ? 7.806 -2.516 24.182 1.00 54.62 127 LYS A O 1
ATOM 1066 N N . GLN A 1 128 ? 7.409 -4.600 23.428 1.00 55.22 128 GLN A N 1
ATOM 1067 C CA . GLN A 1 128 ? 7.133 -5.192 24.748 1.00 55.22 128 GLN A CA 1
ATOM 1068 C C . GLN A 1 128 ? 8.332 -5.116 25.711 1.00 55.22 128 GLN A C 1
ATOM 1070 O O . GLN A 1 128 ? 8.151 -4.866 26.896 1.00 55.22 128 GLN A O 1
ATOM 1075 N N . GLU A 1 129 ? 9.572 -5.221 25.219 1.00 57.25 129 GLU A N 1
ATOM 1076 C CA . GLU A 1 129 ? 10.776 -5.001 26.048 1.00 57.25 129 GLU A CA 1
ATOM 1077 C C . GLU A 1 129 ? 10.909 -3.553 26.572 1.00 57.25 129 GLU A C 1
ATOM 1079 O O . GLU A 1 129 ? 11.707 -3.289 27.469 1.00 57.25 129 GLU A O 1
ATOM 1084 N N . ARG A 1 130 ? 10.137 -2.596 26.033 1.00 56.72 130 ARG A N 1
ATOM 1085 C CA . ARG A 1 130 ? 10.106 -1.194 26.483 1.00 56.72 130 ARG A CA 1
ATOM 1086 C C . ARG A 1 130 ? 8.954 -0.878 27.446 1.00 56.72 130 ARG A C 1
ATOM 1088 O O . ARG A 1 130 ? 8.932 0.237 27.969 1.00 56.72 130 ARG A O 1
ATOM 1095 N N . ASP A 1 131 ? 8.041 -1.817 27.703 1.00 55.47 131 ASP A N 1
ATOM 1096 C CA . ASP A 1 131 ? 6.823 -1.582 28.499 1.00 55.47 131 ASP A CA 1
ATOM 1097 C C . ASP A 1 131 ? 7.058 -1.533 30.026 1.00 55.47 131 ASP A C 1
ATOM 1099 O O . ASP A 1 131 ? 6.135 -1.232 30.777 1.00 55.47 131 ASP A O 1
ATOM 1103 N N . GLU A 1 132 ? 8.290 -1.728 30.520 1.00 60.19 132 GLU A N 1
ATOM 1104 C CA . GLU A 1 132 ? 8.640 -1.416 31.925 1.00 60.19 132 GLU A CA 1
ATOM 1105 C C . GLU A 1 132 ? 8.769 0.095 32.202 1.00 60.19 132 GLU A C 1
ATOM 1107 O O . GLU A 1 132 ? 8.946 0.519 33.347 1.00 60.19 132 GLU A O 1
ATOM 1112 N N . ALA A 1 133 ? 8.691 0.939 31.173 1.00 64.69 133 ALA A N 1
ATOM 1113 C CA . ALA A 1 133 ? 8.800 2.378 31.334 1.00 64.69 133 ALA A CA 1
ATOM 1114 C C . ALA A 1 133 ? 7.416 3.037 31.483 1.00 64.69 133 ALA A C 1
ATOM 1116 O O . ALA A 1 133 ? 6.560 2.926 30.608 1.00 64.69 133 ALA A O 1
ATOM 1117 N N . ASN A 1 134 ? 7.229 3.788 32.578 1.00 70.69 134 ASN A N 1
ATOM 1118 C CA . ASN A 1 134 ? 6.034 4.586 32.899 1.00 70.69 134 ASN A CA 1
ATOM 1119 C C . ASN A 1 134 ? 5.881 5.813 31.977 1.00 70.69 134 ASN A C 1
ATOM 1121 O O . ASN A 1 134 ? 5.853 6.958 32.434 1.00 70.69 134 ASN A O 1
ATOM 1125 N N . TRP A 1 135 ? 5.827 5.594 30.667 1.00 65.12 135 TRP A N 1
ATOM 1126 C CA . TRP A 1 135 ? 5.590 6.657 29.703 1.00 65.12 135 TRP A CA 1
ATOM 1127 C C . TRP A 1 135 ? 4.143 7.122 29.803 1.00 65.12 135 TRP A C 1
ATOM 1129 O O . TRP A 1 135 ? 3.208 6.379 29.511 1.00 65.12 135 TRP A O 1
ATOM 1139 N N . THR A 1 136 ? 3.958 8.377 30.198 1.00 66.00 136 THR A N 1
ATOM 1140 C CA . THR A 1 136 ? 2.670 9.058 30.115 1.00 66.00 136 THR A CA 1
ATOM 1141 C C . THR A 1 136 ? 2.716 10.076 28.987 1.00 66.00 136 THR A C 1
ATOM 1143 O O . THR A 1 136 ? 3.756 10.660 28.674 1.00 66.00 136 THR A O 1
ATOM 1146 N N . PHE A 1 137 ? 1.574 10.276 28.336 1.00 60.56 137 PHE A N 1
ATOM 1147 C CA . PHE A 1 137 ? 1.441 11.315 27.330 1.00 60.56 137 PHE A CA 1
ATOM 1148 C C . PHE A 1 137 ? 1.614 12.693 27.993 1.00 60.56 137 PHE A C 1
ATOM 1150 O O . PHE A 1 137 ? 0.777 13.105 28.795 1.00 60.56 137 PHE A O 1
ATOM 1157 N N . LEU A 1 138 ? 2.700 13.398 27.660 1.00 68.06 138 LEU A N 1
ATOM 1158 C CA . LEU A 1 138 ? 3.018 14.712 28.233 1.00 68.06 138 LEU A CA 1
ATOM 1159 C C . LEU A 1 138 ? 2.485 15.888 27.390 1.00 68.06 138 LEU A C 1
ATOM 1161 O O . LEU A 1 138 ? 2.496 17.026 27.849 1.00 68.06 138 LEU A O 1
ATOM 1165 N N . GLY A 1 139 ? 1.975 15.627 26.182 1.00 61.84 139 GLY A N 1
ATOM 1166 C CA . GLY A 1 139 ? 1.473 16.659 25.268 1.00 61.84 139 GLY A CA 1
ATOM 1167 C C . GLY A 1 139 ? 2.346 16.880 24.028 1.00 61.84 139 GLY A C 1
ATOM 1168 O O . GLY A 1 139 ? 3.395 16.247 23.897 1.00 61.84 139 GLY A O 1
ATOM 1169 N N . PRO A 1 140 ? 1.928 17.793 23.129 1.00 56.34 140 PRO A N 1
ATOM 1170 C CA . PRO A 1 140 ? 0.709 18.612 23.190 1.00 56.34 140 PRO A CA 1
ATOM 1171 C C . PRO A 1 140 ? -0.529 17.905 22.596 1.00 56.34 140 PRO A C 1
ATOM 1173 O O . PRO A 1 140 ? -0.440 17.286 21.541 1.00 56.34 140 PRO A O 1
ATOM 1176 N N . LYS A 1 141 ? -1.693 18.009 23.264 1.00 65.94 141 LYS A N 1
ATOM 1177 C CA . LYS A 1 141 ? -2.984 17.467 22.761 1.00 65.94 141 LYS A CA 1
ATOM 1178 C C . LYS A 1 141 ? -3.520 18.229 21.550 1.00 65.94 141 LYS A C 1
ATOM 1180 O O . LYS A 1 141 ? -4.285 17.687 20.767 1.00 65.94 141 LYS A O 1
ATOM 1185 N N . GLU A 1 142 ? -3.123 19.489 21.436 1.00 68.94 142 GLU A N 1
ATOM 1186 C CA . GLU A 1 142 ? -3.456 20.372 20.332 1.00 68.94 142 GLU A CA 1
ATOM 1187 C C . GLU A 1 142 ? -2.157 20.943 19.779 1.00 68.94 142 GLU A C 1
ATOM 1189 O O . GLU A 1 142 ? -1.324 21.464 20.522 1.00 68.94 142 GLU A O 1
ATOM 1194 N N . THR A 1 143 ? -1.967 20.836 18.471 1.00 72.56 143 THR A N 1
ATOM 1195 C CA . THR A 1 143 ? -0.919 21.570 17.758 1.00 72.56 143 THR A CA 1
ATOM 1196 C C . THR A 1 143 ? -1.466 22.905 17.283 1.00 72.56 143 THR A C 1
ATOM 1198 O O . THR A 1 143 ? -2.667 23.052 17.070 1.00 72.56 143 THR A O 1
ATOM 1201 N N . TYR A 1 144 ? -0.579 23.872 17.082 1.00 79.44 144 TYR A N 1
ATOM 1202 C CA . TYR A 1 144 ? -0.893 25.186 16.526 1.00 79.44 144 TYR A CA 1
ATOM 1203 C C . TYR A 1 144 ? -0.002 25.434 15.310 1.00 79.44 144 TYR A C 1
ATOM 1205 O O . TYR A 1 144 ? 1.084 24.857 15.211 1.00 79.44 144 TYR A O 1
ATOM 1213 N N . TRP A 1 145 ? -0.470 26.239 14.356 1.00 79.50 145 TRP A N 1
ATOM 1214 C CA . TRP A 1 145 ? 0.355 26.640 13.215 1.00 79.50 145 TRP A CA 1
ATOM 1215 C C . TRP A 1 145 ? 1.578 27.439 13.681 1.00 79.50 145 TRP A C 1
ATOM 1217 O O . TRP A 1 145 ? 1.584 28.021 14.767 1.00 79.50 145 TRP A O 1
ATOM 1227 N N . LEU A 1 146 ? 2.622 27.485 12.852 1.00 79.38 146 LEU A N 1
ATOM 1228 C CA . LEU A 1 146 ? 3.735 28.401 13.087 1.00 79.38 146 LEU A CA 1
ATOM 1229 C C . LEU A 1 146 ? 3.220 29.845 12.997 1.00 79.38 146 LEU A C 1
ATOM 1231 O O . LEU A 1 146 ? 2.458 30.185 12.090 1.00 79.38 146 LEU A O 1
ATOM 1235 N N . ASN A 1 147 ? 3.622 30.697 13.943 1.00 82.62 147 ASN A N 1
ATOM 1236 C CA . ASN A 1 147 ? 3.290 32.124 13.928 1.00 82.62 147 ASN A CA 1
ATOM 1237 C C . ASN A 1 147 ? 4.217 32.882 12.959 1.00 82.62 147 ASN A C 1
ATOM 1239 O O . ASN A 1 147 ? 4.988 33.750 13.365 1.00 82.62 147 ASN A O 1
ATOM 1243 N N . ASP A 1 148 ? 4.171 32.522 11.675 1.00 79.19 148 ASP A N 1
ATOM 1244 C CA . ASP A 1 148 ? 5.064 33.067 10.641 1.00 79.19 148 ASP A CA 1
ATOM 1245 C C . ASP A 1 148 ? 4.813 34.561 10.363 1.00 79.19 148 ASP A C 1
ATOM 1247 O O . ASP A 1 148 ? 5.674 35.252 9.818 1.00 79.19 148 ASP A O 1
ATOM 1251 N N . SER A 1 149 ? 3.641 35.076 10.746 1.00 77.31 149 SER A N 1
ATOM 1252 C CA . SER A 1 149 ? 3.269 36.488 10.624 1.00 77.31 149 SER A CA 1
ATOM 1253 C C . SER A 1 149 ? 3.723 37.354 11.804 1.00 77.31 149 SER A C 1
ATOM 1255 O O . SER A 1 149 ? 3.650 38.578 11.697 1.00 77.31 149 SER A O 1
ATOM 1257 N N . GLY A 1 150 ? 4.181 36.754 12.911 1.00 78.56 150 GLY A N 1
ATOM 1258 C CA . GLY A 1 150 ? 4.592 37.476 14.118 1.00 78.56 150 GLY A CA 1
ATOM 1259 C C . GLY A 1 150 ? 3.451 38.228 14.814 1.00 78.56 150 GLY A C 1
ATOM 1260 O O . GLY A 1 150 ? 3.703 39.252 15.440 1.00 78.56 150 GLY A O 1
ATOM 1261 N N . SER A 1 151 ? 2.207 37.757 14.667 1.00 83.25 151 SER A N 1
ATOM 1262 C CA . SER A 1 151 ? 1.035 38.360 15.316 1.00 83.25 151 SER A CA 1
ATOM 1263 C C . SER A 1 151 ? 1.090 38.191 16.838 1.00 83.25 151 SER A C 1
ATOM 1265 O O . SER A 1 151 ? 1.585 37.170 17.320 1.00 83.25 151 SER A O 1
ATOM 1267 N N . ASP A 1 152 ? 0.529 39.147 17.585 1.00 85.06 152 ASP A N 1
ATOM 1268 C CA . ASP A 1 152 ? 0.305 39.021 19.035 1.00 85.06 152 ASP A CA 1
ATOM 1269 C C . ASP A 1 152 ? -0.823 38.022 19.361 1.00 85.06 152 ASP A C 1
ATOM 1271 O O . ASP A 1 152 ? -0.899 37.497 20.475 1.00 85.06 152 ASP A O 1
ATOM 1275 N N . ASP A 1 153 ? -1.687 37.730 18.384 1.00 83.38 153 ASP A N 1
ATOM 1276 C CA . ASP A 1 153 ? -2.721 36.707 18.514 1.00 83.38 153 ASP A CA 1
ATOM 1277 C C . ASP A 1 153 ? -2.115 35.297 18.409 1.00 83.38 153 ASP A C 1
ATOM 1279 O O . ASP A 1 153 ? -1.286 35.042 17.525 1.00 83.38 153 ASP A O 1
ATOM 1283 N N . PRO A 1 154 ? -2.542 34.340 19.257 1.00 76.56 154 PRO A N 1
ATOM 1284 C CA . PRO A 1 154 ? -2.070 32.968 19.164 1.00 76.56 154 PRO A CA 1
ATOM 1285 C C . PRO A 1 154 ? -2.443 32.361 17.799 1.00 76.56 154 PRO A C 1
ATOM 1287 O O . PRO A 1 154 ? -3.574 32.540 17.333 1.00 76.56 154 PRO A O 1
ATOM 1290 N N . PRO A 1 155 ? -1.524 31.619 17.149 1.00 81.94 155 PRO A N 1
ATOM 1291 C CA . PRO A 1 155 ? -1.823 30.958 15.889 1.00 81.94 155 PRO A CA 1
ATOM 1292 C C . PRO A 1 155 ? -2.965 29.957 16.067 1.00 81.94 155 PRO A C 1
ATOM 1294 O O . PRO A 1 155 ? -3.126 29.341 17.120 1.00 81.94 155 PRO A O 1
ATOM 1297 N N . LEU A 1 156 ? -3.761 29.786 15.012 1.00 80.81 156 LEU A N 1
ATOM 1298 C CA . LEU A 1 156 ? -4.876 28.843 15.017 1.00 80.81 156 LEU A CA 1
ATOM 1299 C C . LEU A 1 156 ? -4.381 27.414 15.274 1.00 80.81 156 LEU A C 1
ATOM 1301 O O . LEU A 1 156 ? -3.243 27.064 14.942 1.00 80.81 156 LEU A O 1
ATOM 1305 N N . SER A 1 157 ? -5.258 26.575 15.826 1.00 80.44 157 SER A N 1
ATOM 1306 C CA . SER A 1 157 ? -4.965 25.151 15.971 1.00 80.44 157 SER A CA 1
ATOM 1307 C C . SER A 1 157 ? -4.638 24.538 14.603 1.00 80.44 157 SER A C 1
ATOM 1309 O O . SER A 1 157 ? -5.340 24.751 13.610 1.00 80.44 157 SER A O 1
ATOM 1311 N N . CYS A 1 158 ? -3.532 23.801 14.555 1.00 73.75 158 CYS A N 1
ATOM 1312 C CA . CYS A 1 158 ? -3.135 22.975 13.433 1.00 73.75 158 CYS A CA 1
ATOM 1313 C C . CYS A 1 158 ? -3.704 21.569 13.665 1.00 73.75 158 CYS A C 1
ATOM 1315 O O . CYS A 1 158 ? -3.248 20.885 14.584 1.00 73.75 158 CYS A O 1
ATOM 1317 N N . PRO A 1 159 ? -4.666 21.104 12.850 1.00 63.88 159 PRO A N 1
ATOM 1318 C CA . PRO A 1 159 ? -5.351 19.829 13.078 1.00 63.88 159 PRO A CA 1
ATOM 1319 C C . PRO A 1 159 ? -4.510 18.592 12.706 1.00 63.88 159 PRO A C 1
ATOM 1321 O O . PRO A 1 159 ? -5.015 17.472 12.713 1.00 63.88 159 PRO A O 1
ATOM 1324 N N . TRP A 1 160 ? -3.239 18.764 12.341 1.00 61.47 160 TRP A N 1
ATOM 1325 C CA . TRP A 1 160 ? -2.397 17.687 11.831 1.00 61.47 160 TRP A CA 1
ATOM 1326 C C . TRP A 1 160 ? -1.712 16.985 13.002 1.00 61.47 160 TRP A C 1
ATOM 1328 O O . TRP A 1 160 ? -0.599 17.345 13.375 1.00 61.47 160 TRP A O 1
ATOM 1338 N N . GLN A 1 161 ? -2.369 15.987 13.593 1.00 64.44 161 GLN A N 1
ATOM 1339 C CA . GLN A 1 161 ? -1.704 15.092 14.551 1.00 64.44 161 GLN A CA 1
ATOM 1340 C C . GLN A 1 161 ? -1.771 13.616 14.160 1.00 64.44 161 GLN A C 1
ATOM 1342 O O . GLN A 1 161 ? -0.815 12.895 14.422 1.00 64.44 161 GLN A O 1
ATOM 1347 N N . VAL A 1 162 ? -2.813 13.175 13.449 1.00 70.44 162 VAL A N 1
ATOM 1348 C CA . VAL A 1 162 ? -2.871 11.874 12.765 1.00 70.44 162 VAL A CA 1
ATOM 1349 C C . VAL A 1 162 ? -3.862 11.990 11.608 1.00 70.44 162 VAL A C 1
ATOM 1351 O O . VAL A 1 162 ? -4.988 12.439 11.814 1.00 70.44 162 VAL A O 1
ATOM 1354 N N . ASN A 1 163 ? -3.482 11.562 10.403 1.00 84.94 163 ASN A N 1
ATOM 1355 C CA . ASN A 1 163 ? -4.441 11.473 9.308 1.00 84.94 163 ASN A CA 1
ATOM 1356 C C . ASN A 1 163 ? -5.340 10.246 9.501 1.00 84.94 163 ASN A C 1
ATOM 1358 O O . ASN A 1 163 ? -4.860 9.115 9.634 1.00 84.94 163 ASN A O 1
ATOM 1362 N N . VAL A 1 164 ? -6.651 10.476 9.494 1.00 90.62 164 VAL A N 1
ATOM 1363 C CA . VAL A 1 164 ? -7.651 9.412 9.384 1.00 90.62 164 VAL A CA 1
ATOM 1364 C C . VAL A 1 164 ? -7.780 9.061 7.907 1.00 90.62 164 VAL A C 1
ATOM 1366 O O . VAL A 1 164 ? -8.147 9.903 7.091 1.00 90.62 164 VAL A O 1
ATOM 1369 N N . TYR A 1 165 ? -7.426 7.831 7.556 1.00 91.81 165 TYR A N 1
ATOM 1370 C CA . TYR A 1 165 ? -7.440 7.343 6.175 1.00 91.81 165 TYR A CA 1
ATOM 1371 C C . TYR A 1 165 ? -8.738 6.645 5.817 1.00 91.81 165 TYR A C 1
ATOM 1373 O O . TYR A 1 165 ? -9.152 6.659 4.661 1.00 91.81 165 TYR A O 1
ATOM 1381 N N . SER A 1 166 ? -9.382 6.039 6.806 1.00 94.00 166 SER A N 1
ATOM 1382 C CA . SER A 1 166 ? -10.621 5.309 6.613 1.00 94.00 166 SER A CA 1
ATOM 1383 C C . SER A 1 166 ? -11.527 5.458 7.822 1.00 94.00 166 SER A C 1
ATOM 1385 O O . SER A 1 166 ? -11.062 5.663 8.946 1.00 94.00 166 SER A O 1
ATOM 1387 N N . PHE A 1 167 ? -12.831 5.407 7.577 1.00 96.06 167 PHE A N 1
ATOM 1388 C CA . PHE A 1 167 ? -13.848 5.657 8.584 1.00 96.06 167 PHE A CA 1
ATOM 1389 C C . PHE A 1 167 ? -15.149 4.967 8.182 1.00 96.06 167 PHE A C 1
ATOM 1391 O O . PHE A 1 167 ? -15.521 5.033 7.010 1.00 96.06 167 PHE A O 1
ATOM 1398 N N . ASP A 1 168 ? -15.829 4.336 9.134 1.00 97.94 168 ASP A N 1
ATOM 1399 C CA . ASP A 1 168 ? -17.144 3.735 8.917 1.00 97.94 168 ASP A CA 1
ATOM 1400 C C . ASP A 1 168 ? -17.997 3.760 10.197 1.00 97.94 168 ASP A C 1
ATOM 1402 O O . ASP A 1 168 ? -17.470 3.831 11.313 1.00 97.94 168 ASP A O 1
ATOM 1406 N N . VAL A 1 169 ? -19.318 3.728 10.025 1.00 97.75 169 VAL A N 1
ATOM 1407 C CA . VAL A 1 169 ? -20.324 3.836 11.094 1.00 97.75 169 VAL A CA 1
ATOM 1408 C C . VAL A 1 169 ? -21.201 2.592 11.075 1.00 97.75 169 VAL A C 1
ATOM 1410 O O . VAL A 1 169 ? -21.675 2.177 10.019 1.00 97.75 169 VAL A O 1
ATOM 1413 N N . ALA A 1 170 ? -21.444 1.994 12.239 1.00 97.56 170 ALA A N 1
ATOM 1414 C CA . ALA A 1 170 ? -22.288 0.813 12.318 1.00 97.56 170 ALA A CA 1
ATOM 1415 C C . ALA A 1 170 ? -23.754 1.159 12.011 1.00 97.56 170 ALA A C 1
ATOM 1417 O O . ALA A 1 170 ? -24.350 2.031 12.635 1.00 97.56 170 ALA A O 1
ATOM 1418 N N . THR A 1 171 ? -24.385 0.417 11.102 1.00 96.56 171 THR A N 1
ATOM 1419 C CA . THR A 1 171 ? -25.802 0.622 10.751 1.00 96.56 171 THR A CA 1
ATOM 1420 C C . THR A 1 171 ? -26.776 0.172 11.838 1.00 96.56 171 THR A C 1
ATOM 1422 O O . THR A 1 171 ? -27.935 0.582 11.830 1.00 96.56 171 THR A O 1
ATOM 1425 N N . THR A 1 172 ? -26.329 -0.676 12.767 1.00 96.44 172 THR A N 1
ATOM 1426 C CA . THR A 1 172 ? -27.130 -1.118 13.917 1.00 96.44 172 THR A CA 1
ATOM 1427 C C . THR A 1 172 ? -27.184 -0.082 15.038 1.00 96.44 172 THR A C 1
ATOM 1429 O O . THR A 1 172 ? -28.145 -0.079 15.802 1.00 96.44 172 THR A O 1
ATOM 1432 N N . ASP A 1 173 ? -26.152 0.757 15.155 1.00 96.44 173 ASP A N 1
ATOM 1433 C CA . ASP A 1 173 ? -26.011 1.781 16.188 1.00 96.44 173 ASP A CA 1
ATOM 1434 C C . ASP A 1 173 ? -25.025 2.862 15.718 1.00 96.44 173 ASP A C 1
ATOM 1436 O O . ASP A 1 173 ? -23.822 2.619 15.616 1.00 96.44 173 ASP A O 1
ATOM 1440 N N . ASN A 1 174 ? -25.540 4.064 15.456 1.00 96.31 174 ASN A N 1
ATOM 1441 C CA . ASN A 1 174 ? -24.745 5.170 14.924 1.00 96.31 174 ASN A CA 1
ATOM 1442 C C . ASN A 1 174 ? -23.758 5.765 15.943 1.00 96.31 174 ASN A C 1
ATOM 1444 O O . ASN A 1 174 ? -22.910 6.561 15.541 1.00 96.31 174 ASN A O 1
ATOM 1448 N N . ASP A 1 175 ? -23.841 5.390 17.224 1.00 97.44 175 ASP A N 1
ATOM 1449 C CA . ASP A 1 175 ? -22.849 5.771 18.233 1.00 97.44 175 ASP A CA 1
ATOM 1450 C C . ASP A 1 175 ? -21.593 4.889 18.175 1.00 97.44 175 ASP A C 1
ATOM 1452 O O . ASP A 1 175 ? -20.580 5.223 18.800 1.00 97.44 175 ASP A O 1
ATOM 1456 N N . ILE A 1 176 ? -21.619 3.796 17.398 1.00 97.62 176 ILE A N 1
ATOM 1457 C CA . ILE A 1 176 ? -20.469 2.922 17.163 1.00 97.62 176 ILE A CA 1
ATOM 1458 C C . ILE A 1 176 ? -19.800 3.271 15.830 1.00 97.62 176 ILE A C 1
ATOM 1460 O O . ILE A 1 176 ? -20.354 3.062 14.749 1.00 97.62 176 ILE A O 1
ATOM 1464 N N . LEU A 1 177 ? -18.563 3.760 15.908 1.00 97.94 177 LEU A N 1
ATOM 1465 C CA . LEU A 1 177 ? -17.776 4.175 14.749 1.00 97.94 177 LEU A CA 1
ATOM 1466 C C . LEU A 1 177 ? -16.386 3.548 14.823 1.00 97.94 177 LEU A C 1
ATOM 1468 O O . LEU A 1 177 ? -15.828 3.348 15.906 1.00 97.94 177 LEU A O 1
ATOM 1472 N N . TYR A 1 178 ? -15.820 3.264 13.655 1.00 97.69 178 TYR A N 1
ATOM 1473 C CA . TYR A 1 178 ? -14.481 2.711 13.504 1.00 97.69 178 TYR A CA 1
ATOM 1474 C C . TYR A 1 178 ? -13.672 3.584 12.553 1.00 97.69 178 TYR A C 1
ATOM 1476 O O . TYR A 1 178 ? -14.175 4.022 11.520 1.00 97.69 178 TYR A O 1
ATOM 1484 N N . CYS A 1 179 ? -12.401 3.815 12.872 1.00 96.38 179 CYS A N 1
ATOM 1485 C CA . CYS A 1 179 ? -11.506 4.556 11.995 1.00 96.38 179 CYS A CA 1
ATOM 1486 C C . CYS A 1 179 ? -10.125 3.916 11.898 1.00 96.38 179 CYS A C 1
ATOM 1488 O O . CYS A 1 179 ? -9.616 3.324 12.852 1.00 96.38 179 CYS A O 1
ATOM 1490 N N . GLY A 1 180 ? -9.528 4.043 10.720 1.00 94.44 180 GLY A N 1
ATOM 1491 C CA . GLY A 1 180 ? -8.176 3.616 10.417 1.00 94.44 180 GLY A CA 1
ATOM 1492 C C . GLY A 1 180 ? -7.253 4.813 10.213 1.00 94.44 180 GLY A C 1
ATOM 1493 O O . GLY A 1 180 ? -7.608 5.770 9.520 1.00 94.44 180 GLY A O 1
ATOM 1494 N N . THR A 1 181 ? -6.064 4.769 10.808 1.00 91.44 181 THR A N 1
ATOM 1495 C CA . THR A 1 181 ? -5.097 5.872 10.760 1.00 91.44 181 THR A CA 1
ATOM 1496 C C . THR A 1 181 ? -3.903 5.586 9.853 1.00 91.44 181 THR A C 1
ATOM 1498 O O . THR A 1 181 ? -3.540 4.433 9.608 1.00 91.44 181 THR A O 1
ATOM 1501 N N . GLU A 1 182 ? -3.234 6.657 9.421 1.00 88.31 182 GLU A N 1
ATOM 1502 C CA . GLU A 1 182 ? -1.950 6.624 8.702 1.00 88.31 182 GLU A CA 1
ATOM 1503 C C . GLU A 1 182 ? -0.879 5.772 9.395 1.00 88.31 182 GLU A C 1
ATOM 1505 O O . GLU A 1 182 ? -0.101 5.072 8.758 1.00 88.31 182 GLU A O 1
ATOM 1510 N N . THR A 1 183 ? -0.855 5.785 10.723 1.00 84.00 183 THR A N 1
ATOM 1511 C CA . THR A 1 183 ? 0.155 5.085 11.525 1.00 84.00 183 THR A CA 1
ATOM 1512 C C . THR A 1 183 ? -0.130 3.596 11.727 1.00 84.00 183 THR A C 1
ATOM 1514 O O . THR A 1 183 ? 0.644 2.918 12.401 1.00 84.00 183 THR A O 1
ATOM 1517 N N . GLY A 1 184 ? -1.205 3.070 11.134 1.00 87.69 184 GLY A N 1
ATOM 1518 C CA . GLY A 1 184 ? -1.548 1.651 11.206 1.00 87.69 184 GLY A CA 1
ATOM 1519 C C . GLY A 1 184 ? -2.352 1.261 12.439 1.00 87.69 184 GLY A C 1
ATOM 1520 O O . GLY A 1 184 ? -2.271 0.118 12.882 1.00 87.69 184 GLY A O 1
ATOM 1521 N N . TYR A 1 185 ? -3.121 2.197 12.996 1.00 90.00 185 TYR A N 1
ATOM 1522 C CA . TYR A 1 185 ? -4.008 1.932 14.121 1.00 90.00 185 TYR A CA 1
ATOM 1523 C C . TYR A 1 185 ? -5.470 1.907 13.685 1.00 90.00 185 TYR A C 1
ATOM 1525 O O . TYR A 1 185 ? -5.907 2.722 12.872 1.00 90.00 185 TYR A O 1
ATOM 1533 N N . VAL A 1 186 ? -6.225 0.973 14.264 1.00 93.88 186 VAL A N 1
ATOM 1534 C CA . VAL A 1 186 ? -7.686 0.917 14.168 1.00 93.88 186 VAL A CA 1
ATOM 1535 C C . VAL A 1 186 ? -8.251 1.379 15.501 1.00 93.88 186 VAL A C 1
ATOM 1537 O O . VAL A 1 186 ? -7.891 0.831 16.539 1.00 93.88 186 VAL A O 1
ATOM 1540 N N . ASN A 1 187 ? -9.133 2.372 15.491 1.00 94.81 187 ASN A N 1
ATOM 1541 C CA . ASN A 1 187 ? -9.759 2.897 16.699 1.00 94.81 187 ASN A CA 1
ATOM 1542 C C . ASN A 1 187 ? -11.274 2.724 16.622 1.00 94.81 187 ASN A C 1
ATOM 1544 O O . ASN A 1 187 ? -11.853 2.796 15.539 1.00 94.81 187 ASN A O 1
ATOM 1548 N N . LYS A 1 188 ? -11.900 2.514 17.779 1.00 96.56 188 LYS A N 1
ATOM 1549 C CA . LYS A 1 188 ? -13.350 2.409 17.955 1.00 96.56 188 LYS A CA 1
ATOM 1550 C C . LYS A 1 188 ? -13.834 3.472 18.924 1.00 96.56 188 LYS A C 1
ATOM 1552 O O . LYS A 1 188 ? -13.179 3.740 19.925 1.00 96.56 188 LYS A O 1
ATOM 1557 N N . THR A 1 189 ? -15.009 4.008 18.662 1.00 97.06 189 THR A N 1
ATOM 1558 C CA . THR A 1 189 ? -15.822 4.750 19.628 1.00 97.06 189 THR A CA 1
ATOM 1559 C C . THR A 1 189 ? -17.158 4.027 19.794 1.00 97.06 189 THR A C 1
ATOM 1561 O O . THR A 1 189 ? -17.577 3.273 18.913 1.00 97.06 189 THR A O 1
ATOM 1564 N N . SER A 1 190 ? -17.791 4.210 20.948 1.00 97.00 190 SER A N 1
ATOM 1565 C CA . SER A 1 190 ? -19.143 3.726 21.251 1.00 97.00 190 SER A CA 1
ATOM 1566 C C . SER A 1 190 ? -20.019 4.841 21.829 1.00 97.00 190 SER A C 1
ATOM 1568 O O . SER A 1 190 ? -20.966 4.567 22.559 1.00 97.00 190 SER A O 1
ATOM 1570 N N . ASP A 1 191 ? -19.624 6.094 21.609 1.00 96.00 191 ASP A N 1
ATOM 1571 C CA . ASP A 1 191 ? -20.274 7.294 22.133 1.00 96.00 191 ASP A CA 1
ATOM 1572 C C . ASP A 1 191 ? -20.270 8.439 21.108 1.00 96.00 191 ASP A C 1
ATOM 1574 O O . ASP A 1 191 ? -20.079 9.608 21.449 1.00 96.00 191 ASP A O 1
ATOM 1578 N N . GLY A 1 192 ? -20.442 8.098 19.827 1.00 93.88 192 GLY A N 1
ATOM 1579 C CA . GLY A 1 192 ? -20.583 9.089 18.758 1.00 93.88 192 GLY A CA 1
ATOM 1580 C C . GLY A 1 192 ? -19.293 9.853 18.440 1.00 93.88 192 GLY A C 1
ATOM 1581 O O . GLY A 1 192 ? -19.340 10.929 17.845 1.00 93.88 192 GLY A O 1
ATOM 1582 N N . GLY A 1 193 ? -18.131 9.322 18.836 1.00 91.44 193 GLY A N 1
ATOM 1583 C CA . GLY A 1 193 ? -16.821 9.928 18.593 1.00 91.44 193 GLY A CA 1
ATOM 1584 C C . GLY A 1 193 ? -16.314 10.841 19.705 1.00 91.44 193 GLY A C 1
ATOM 1585 O O . GLY A 1 193 ? -15.307 11.520 19.488 1.00 91.44 193 GLY A O 1
ATOM 1586 N N . LEU A 1 194 ? -16.959 10.851 20.876 1.00 89.12 194 LEU A N 1
ATOM 1587 C CA . LEU A 1 194 ? -16.498 11.617 22.037 1.00 89.12 194 LEU A CA 1
ATOM 1588 C C . LEU A 1 194 ? -15.251 10.986 22.671 1.00 89.12 194 LEU A C 1
ATOM 1590 O O . LEU A 1 194 ? -14.325 11.705 23.046 1.00 89.12 194 LEU A O 1
ATOM 1594 N N . ASN A 1 195 ? -15.198 9.654 22.747 1.00 87.12 195 ASN A N 1
ATOM 1595 C CA . ASN A 1 195 ? -14.054 8.896 23.239 1.00 87.12 195 ASN A CA 1
ATOM 1596 C C . ASN A 1 195 ? -13.665 7.785 22.258 1.00 87.12 195 ASN A C 1
ATOM 1598 O O . ASN A 1 195 ? -14.508 7.060 21.731 1.00 87.12 195 ASN A O 1
ATOM 1602 N N . TRP A 1 196 ? -12.356 7.628 22.047 1.00 90.75 196 TRP A N 1
ATOM 1603 C CA . TRP A 1 196 ? -11.787 6.647 21.124 1.00 90.75 196 TRP A CA 1
ATOM 1604 C C . TRP A 1 196 ? -10.872 5.671 21.859 1.00 90.75 196 TRP A C 1
ATOM 1606 O O . TRP A 1 196 ? -10.018 6.067 22.652 1.00 90.75 196 TRP A O 1
ATOM 1616 N N . GLN A 1 197 ? -11.033 4.389 21.555 1.00 92.44 197 GLN A N 1
ATOM 1617 C CA . GLN A 1 197 ? -10.223 3.295 22.061 1.00 92.44 197 GLN A CA 1
ATOM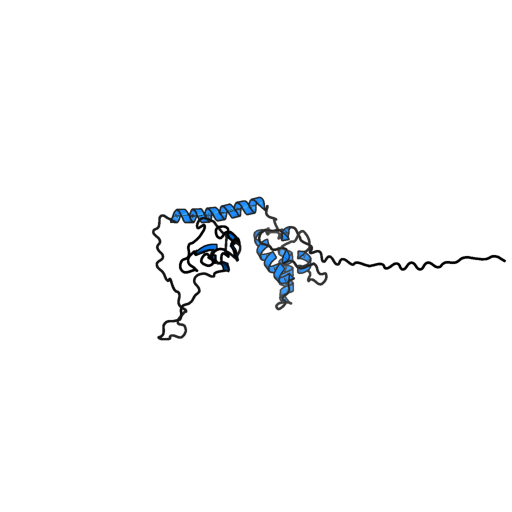 1618 C C . GLN A 1 197 ? -9.434 2.660 20.919 1.00 92.44 197 GLN A C 1
ATOM 1620 O O . GLN A 1 197 ? -9.998 2.277 19.893 1.00 92.44 197 GLN A O 1
ATOM 1625 N N . LEU A 1 198 ? -8.132 2.484 21.133 1.00 90.50 198 LEU A N 1
ATOM 1626 C CA . LEU A 1 198 ? -7.284 1.711 20.237 1.00 90.50 198 LEU A CA 1
ATOM 1627 C C . LEU A 1 198 ? -7.675 0.227 20.276 1.00 90.50 198 LEU A C 1
ATOM 1629 O O . LEU A 1 198 ? -7.703 -0.388 21.344 1.00 90.50 198 LEU A O 1
ATOM 1633 N N . LEU A 1 199 ? -7.923 -0.357 19.106 1.00 91.00 199 LEU A N 1
ATOM 1634 C CA . LEU A 1 199 ? -8.195 -1.779 18.946 1.00 91.00 199 LEU A CA 1
ATOM 1635 C C . LEU A 1 199 ? -6.951 -2.543 18.508 1.00 91.00 199 LEU A C 1
ATOM 1637 O O . LEU A 1 199 ? -6.110 -2.032 17.773 1.00 91.00 199 LEU A O 1
ATOM 1641 N N . ALA A 1 200 ? -6.881 -3.803 18.946 1.00 84.62 200 ALA A N 1
ATOM 1642 C CA . ALA A 1 200 ? -5.815 -4.741 18.607 1.00 84.62 200 ALA A CA 1
ATOM 1643 C C . ALA A 1 200 ? -4.400 -4.116 18.698 1.00 84.62 200 ALA A C 1
ATOM 1645 O O . ALA A 1 200 ? -3.647 -4.189 17.727 1.00 84.62 200 ALA A O 1
ATOM 1646 N N . PRO A 1 201 ? -4.014 -3.521 19.849 1.00 80.31 201 PRO A N 1
ATOM 1647 C CA . PRO A 1 201 ? -2.729 -2.822 20.001 1.00 80.31 201 PRO A CA 1
ATOM 1648 C C . PRO A 1 201 ? -1.508 -3.714 19.718 1.00 80.31 201 PRO A C 1
ATOM 1650 O O . PRO A 1 201 ? -0.439 -3.213 19.359 1.00 80.31 201 PRO A O 1
ATOM 1653 N N . GLU A 1 202 ? -1.696 -5.032 19.833 1.00 77.19 202 GLU A N 1
ATOM 1654 C CA . GLU A 1 202 ? -0.673 -6.048 19.600 1.00 77.19 202 GLU A CA 1
ATOM 1655 C C . GLU A 1 202 ? -0.652 -6.583 18.154 1.00 77.19 202 GLU A C 1
ATOM 1657 O O . GLU A 1 202 ? 0.234 -7.358 17.794 1.00 77.19 202 GLU A O 1
ATOM 1662 N N . TYR A 1 203 ? -1.612 -6.202 17.302 1.00 80.50 203 TYR A N 1
ATOM 1663 C CA . TYR A 1 203 ? -1.686 -6.686 15.924 1.00 80.50 203 TYR A CA 1
ATOM 1664 C C . TYR A 1 203 ? -0.906 -5.771 14.963 1.00 80.50 203 TYR A C 1
ATOM 1666 O O . TYR A 1 203 ? -1.213 -4.582 14.851 1.00 80.50 203 TYR A O 1
ATOM 1674 N N . PRO A 1 204 ? 0.088 -6.291 14.219 1.00 78.00 204 PRO A N 1
ATOM 1675 C CA . PRO A 1 204 ? 0.875 -5.478 13.304 1.00 78.00 204 PRO A CA 1
ATOM 1676 C C . PRO A 1 204 ? 0.154 -5.305 11.961 1.00 78.00 204 PRO A C 1
ATOM 1678 O O . PRO A 1 204 ? 0.312 -6.112 11.047 1.00 78.00 204 PRO A O 1
ATOM 1681 N N . PHE A 1 205 ? -0.582 -4.204 11.807 1.00 83.62 205 PHE A N 1
ATOM 1682 C CA . PHE A 1 205 ? -1.256 -3.844 10.550 1.00 83.62 205 PHE A CA 1
ATOM 1683 C C . PHE A 1 205 ? -0.294 -3.527 9.386 1.00 83.62 205 PHE A C 1
ATOM 1685 O O . PHE A 1 205 ? -0.702 -3.522 8.229 1.00 83.62 205 PHE A O 1
ATOM 1692 N N . GLY A 1 206 ? 1.001 -3.324 9.662 1.00 76.94 206 GLY A N 1
ATOM 1693 C CA . GLY A 1 206 ? 2.047 -3.269 8.633 1.00 76.94 206 GLY A CA 1
ATOM 1694 C C . GLY A 1 206 ? 2.084 -1.990 7.786 1.00 76.94 206 GLY A C 1
ATOM 1695 O O . GLY A 1 206 ? 2.761 -1.981 6.761 1.00 76.94 206 GLY A O 1
ATOM 1696 N N . GLY A 1 207 ? 1.375 -0.936 8.193 1.00 84.25 207 GLY A N 1
ATOM 1697 C CA . GLY A 1 207 ? 1.282 0.356 7.506 1.00 84.25 207 GLY A CA 1
ATOM 1698 C C . GLY A 1 207 ? -0.068 1.021 7.777 1.00 84.25 207 GLY A C 1
ATOM 1699 O O . GLY A 1 207 ? -0.855 0.484 8.557 1.00 84.25 207 GLY A O 1
ATOM 1700 N N . GLY A 1 208 ? -0.341 2.157 7.129 1.00 89.75 208 GLY A N 1
ATOM 1701 C CA . GLY A 1 208 ? -1.607 2.878 7.280 1.00 89.75 208 GLY A CA 1
ATOM 1702 C C . GLY A 1 208 ? -2.838 2.031 6.953 1.00 89.75 208 GLY A C 1
ATOM 1703 O O . GLY A 1 208 ? -2.813 1.188 6.052 1.00 89.75 208 GLY A O 1
ATOM 1704 N N . VAL A 1 209 ? -3.922 2.249 7.700 1.00 93.44 209 VAL A N 1
ATOM 1705 C CA . VAL A 1 209 ? -5.196 1.536 7.527 1.00 93.44 209 VAL A CA 1
ATOM 1706 C C . VAL A 1 209 ? -6.049 2.268 6.492 1.00 93.44 209 VAL A C 1
ATOM 1708 O O . VAL A 1 209 ? -6.712 3.264 6.786 1.00 93.44 209 VAL A O 1
ATOM 1711 N N . THR A 1 210 ? -6.018 1.780 5.257 1.00 93.75 210 THR A N 1
ATOM 1712 C CA . THR A 1 210 ? -6.599 2.443 4.080 1.00 93.75 210 THR A CA 1
ATOM 1713 C C . THR A 1 210 ? -8.085 2.172 3.874 1.00 93.75 210 THR A C 1
ATOM 1715 O O . THR A 1 210 ? -8.734 2.926 3.154 1.00 93.75 210 THR A O 1
ATOM 1718 N N . ALA A 1 211 ? -8.643 1.136 4.503 1.00 94.69 211 ALA A N 1
ATOM 1719 C CA . ALA A 1 211 ? -10.082 0.892 4.511 1.00 94.69 211 ALA A CA 1
ATOM 1720 C C . ALA A 1 211 ? -10.523 0.216 5.811 1.00 94.69 211 ALA A C 1
ATOM 1722 O O . ALA A 1 211 ? -9.822 -0.650 6.342 1.00 94.69 211 ALA A O 1
ATOM 1723 N N . VAL A 1 212 ? -11.721 0.577 6.265 1.00 96.69 212 VAL A N 1
ATOM 1724 C CA . VAL A 1 212 ? -12.477 -0.111 7.312 1.00 96.69 212 VAL A CA 1
ATOM 1725 C C . VAL A 1 212 ? -13.915 -0.285 6.830 1.00 96.69 212 VAL A C 1
ATOM 1727 O O . VAL A 1 212 ? -14.428 0.585 6.129 1.00 96.69 212 VAL A O 1
ATOM 1730 N N . ALA A 1 213 ? -14.532 -1.416 7.158 1.00 97.75 213 ALA A N 1
ATOM 1731 C CA . ALA A 1 213 ? -15.932 -1.699 6.859 1.00 97.75 213 ALA A CA 1
ATOM 1732 C C . ALA A 1 213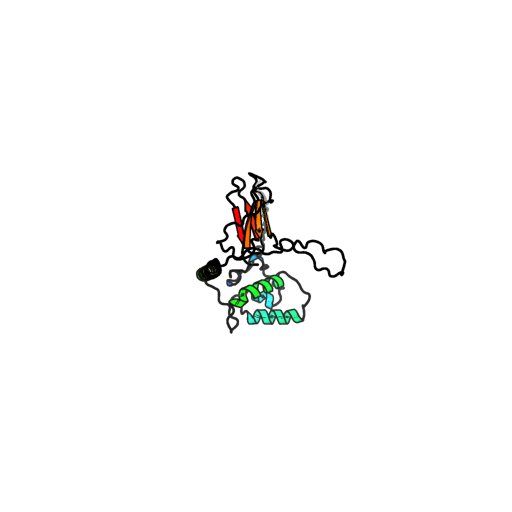 ? -16.563 -2.475 8.019 1.00 97.75 213 ALA A C 1
ATOM 1734 O O . ALA A 1 213 ? -16.075 -3.548 8.390 1.00 97.75 213 ALA A O 1
ATOM 1735 N N . VAL A 1 214 ? -17.636 -1.939 8.590 1.00 97.75 214 VAL A N 1
ATOM 1736 C CA . VAL A 1 214 ? -18.413 -2.555 9.666 1.00 97.75 214 VAL A CA 1
ATOM 1737 C C . VAL A 1 214 ? -19.471 -3.468 9.053 1.00 97.75 214 VAL A C 1
ATOM 1739 O O . VAL A 1 214 ? -20.113 -3.137 8.057 1.00 97.75 214 VAL A O 1
ATOM 1742 N N . HIS A 1 215 ? -19.652 -4.656 9.624 1.00 97.38 215 HIS A N 1
ATOM 1743 C CA . HIS A 1 215 ? -20.684 -5.575 9.164 1.00 97.38 215 HIS A CA 1
ATOM 1744 C C . HIS A 1 215 ? -22.085 -4.970 9.397 1.00 97.38 215 HIS A C 1
ATOM 1746 O O . HIS A 1 215 ? -22.377 -4.532 10.512 1.00 97.38 215 HIS A O 1
ATOM 1752 N N . PRO A 1 216 ? -22.991 -5.000 8.400 1.00 95.81 216 PRO A N 1
ATOM 1753 C CA . PRO A 1 216 ? -24.255 -4.257 8.455 1.00 95.81 216 PRO A CA 1
ATOM 1754 C C . PRO A 1 216 ? -25.194 -4.703 9.587 1.00 95.81 216 PRO A C 1
ATOM 1756 O O . PRO A 1 216 ? -25.907 -3.888 10.167 1.00 95.81 216 PRO A O 1
ATOM 1759 N N . ASP A 1 217 ? -25.174 -5.991 9.932 1.00 96.75 217 ASP A N 1
ATOM 1760 C CA . ASP A 1 217 ? -26.042 -6.542 10.983 1.00 96.75 217 ASP A CA 1
ATOM 1761 C C . ASP A 1 217 ? -25.329 -6.742 12.330 1.00 96.75 217 ASP A C 1
ATOM 1763 O O . ASP A 1 217 ? -25.940 -7.215 13.286 1.00 96.75 217 ASP A O 1
ATOM 1767 N N . ASN A 1 218 ? -24.022 -6.461 12.414 1.00 97.00 218 ASN A N 1
ATOM 1768 C CA . ASN A 1 218 ? -23.249 -6.736 13.625 1.00 97.00 218 ASN A CA 1
ATOM 1769 C C . ASN A 1 218 ? -22.049 -5.792 13.767 1.00 97.00 218 ASN A C 1
ATOM 1771 O O . ASN A 1 218 ? -20.991 -6.028 13.185 1.00 97.00 218 ASN A O 1
ATOM 1775 N N . ALA A 1 219 ? -22.193 -4.778 14.619 1.00 95.81 219 ALA A N 1
ATOM 1776 C CA . ALA A 1 219 ? -21.159 -3.780 14.873 1.00 95.81 219 ALA A CA 1
ATOM 1777 C C . ALA A 1 219 ? -19.835 -4.344 15.430 1.00 95.81 219 ALA A C 1
ATOM 1779 O O . ALA A 1 219 ? -18.810 -3.676 15.328 1.00 95.81 219 ALA A O 1
ATOM 1780 N N . ASP A 1 220 ? -19.819 -5.556 15.996 1.00 94.06 220 ASP A N 1
ATOM 1781 C CA . ASP A 1 220 ? -18.598 -6.169 16.536 1.00 94.06 220 ASP A CA 1
ATOM 1782 C C . ASP A 1 220 ? -17.741 -6.865 15.467 1.00 94.06 220 ASP A C 1
ATOM 1784 O O . ASP A 1 220 ? -16.592 -7.230 15.729 1.00 94.06 220 ASP A O 1
ATOM 1788 N N . ILE A 1 221 ? -18.270 -7.033 14.251 1.00 96.00 221 ILE A N 1
ATOM 1789 C CA . ILE A 1 221 ? -17.528 -7.581 13.116 1.00 96.00 221 ILE A CA 1
ATOM 1790 C C . ILE A 1 221 ? -17.071 -6.417 12.239 1.00 96.00 221 ILE A C 1
ATOM 1792 O O . ILE A 1 221 ? -17.878 -5.761 11.583 1.00 96.00 221 ILE A O 1
ATOM 1796 N N . VAL A 1 222 ? -15.758 -6.195 12.189 1.00 94.94 222 VAL A N 1
ATOM 1797 C CA . VAL A 1 222 ? -15.142 -5.170 11.344 1.00 94.94 222 VAL A CA 1
ATOM 1798 C C . VAL A 1 222 ? -14.068 -5.787 10.456 1.00 94.94 222 VAL A C 1
ATOM 1800 O O . VAL A 1 222 ? -13.287 -6.639 10.886 1.00 94.94 222 VAL A O 1
ATOM 1803 N N . PHE A 1 223 ? -14.020 -5.339 9.210 1.00 95.06 223 PHE A N 1
ATOM 1804 C CA . PHE A 1 223 ? -12.974 -5.670 8.255 1.00 95.06 223 PHE A CA 1
ATOM 1805 C C . PHE A 1 223 ? -12.066 -4.457 8.100 1.00 95.06 223 PHE A C 1
ATOM 1807 O O . PHE A 1 223 ? -12.551 -3.342 7.931 1.00 95.06 223 PHE A O 1
ATOM 1814 N N . ALA A 1 224 ? -10.754 -4.668 8.144 1.00 93.94 224 ALA A N 1
ATOM 1815 C CA . ALA A 1 224 ? -9.771 -3.611 7.949 1.00 93.94 224 ALA A CA 1
ATOM 1816 C C . ALA A 1 224 ? -8.735 -4.044 6.910 1.00 93.94 224 ALA A C 1
ATOM 1818 O O . ALA A 1 224 ? -8.259 -5.182 6.939 1.00 93.94 224 ALA A O 1
ATOM 1819 N N . SER A 1 225 ? -8.365 -3.130 6.011 1.00 91.88 225 SER A N 1
ATOM 1820 C CA . SER A 1 225 ? -7.223 -3.299 5.114 1.00 91.88 225 SER A CA 1
ATOM 1821 C C . SER A 1 225 ? -6.120 -2.325 5.490 1.00 91.88 225 SER A C 1
ATOM 1823 O O . SER A 1 225 ? -6.352 -1.123 5.620 1.00 91.88 225 SER A O 1
ATOM 1825 N N . ALA A 1 226 ? -4.909 -2.846 5.630 1.00 88.31 226 ALA A N 1
ATOM 1826 C CA . ALA A 1 226 ? -3.737 -2.068 5.984 1.00 88.31 226 ALA A CA 1
ATOM 1827 C C . ALA A 1 226 ? -2.492 -2.605 5.274 1.00 88.31 226 ALA A C 1
ATOM 1829 O O . ALA A 1 226 ? -2.474 -3.750 4.809 1.00 88.31 226 ALA A O 1
ATOM 1830 N N . GLY A 1 227 ? -1.462 -1.767 5.193 1.00 77.00 227 GLY A N 1
ATOM 1831 C CA . GLY A 1 227 ? -0.168 -2.109 4.605 1.00 77.00 227 GLY A CA 1
ATOM 1832 C C . GLY A 1 227 ? 0.314 -1.095 3.567 1.00 77.00 227 GLY A C 1
ATOM 1833 O O . GLY A 1 227 ? -0.461 -0.257 3.122 1.00 77.00 227 GLY A O 1
ATOM 1834 N N . ASN A 1 228 ? 1.605 -1.201 3.212 1.00 63.38 228 ASN A N 1
ATOM 1835 C CA . ASN A 1 228 ? 2.326 -0.445 2.170 1.00 63.38 228 ASN A CA 1
ATOM 1836 C C . ASN A 1 228 ? 1.807 0.985 1.924 1.00 63.38 228 ASN A C 1
ATOM 1838 O O . ASN A 1 228 ? 1.050 1.231 0.981 1.00 63.38 228 ASN A O 1
ATOM 1842 N N . GLN A 1 229 ? 2.299 1.919 2.737 1.00 50.09 229 GLN A N 1
ATOM 1843 C CA . GLN A 1 229 ? 2.330 3.344 2.411 1.00 50.09 229 GLN A CA 1
ATOM 1844 C C . GLN A 1 229 ? 3.719 3.718 1.889 1.00 50.09 229 GLN A C 1
ATOM 1846 O O . GLN A 1 229 ? 4.709 3.237 2.487 1.00 50.09 229 GLN A O 1
#

Nearest PDB structures (foldseek):
  5oj3-assembly2_B  TM=7.480E-01  e=2.093E-02  Cyanidioschyzon merolae strain 10D
  5oj3-assembly1_A  TM=7.653E-01  e=2.221E-02  Cyanidioschyzon merolae strain 10D
  8j07-assembly1_q1  TM=6.234E-01  e=2.131E-01  Homo sapiens
  8shj-assembly2_B  TM=6.439E-01  e=2.131E-01  Homo sapiens
  6zyw-assembly1_E  TM=5.726E-01  e=7.006E-01  Tetrahymena thermophila SB210

Foldseek 3Di:
DDDDDDDDDDDDDDDPPPPPPPLDAQDDLLCPAPQHPVVLRDRDDPPDQPLLNLNNDPPRQLVVSVVSVVVVCVVVVPDDDSSVVNNVSSSVRQVVQADPRSGGHRDDPVVVVVVLVVVLLVVLVVVVVVVVDPDDAPDDPWAFDPPPVPDPDGGHTDPPDWDFQEKDAALVARQWIWTWTQAGWIWIGNGNPPDIDTPPPSDRLAGTWNYKDADHVDRVDMDIHGHDD

Solvent-accessible surface area (backbone atoms only — not comparable to full-atom values): 14189 Å² total; per-residue (Å²): 135,92,85,80,90,81,86,84,82,85,81,84,82,81,80,79,79,78,78,77,80,73,79,66,60,66,78,46,82,72,45,69,41,86,88,49,69,51,86,52,53,63,59,81,56,91,86,47,57,69,41,61,49,47,70,62,46,82,84,52,48,54,52,60,38,50,53,43,42,53,61,54,38,75,80,43,77,83,71,83,54,63,60,62,54,29,48,57,54,48,50,67,57,44,54,88,36,50,45,98,87,19,44,66,56,82,76,59,66,71,57,52,56,50,52,51,53,50,52,49,50,53,58,49,51,63,49,62,77,52,64,87,55,91,80,68,92,87,69,76,95,68,48,54,44,81,62,86,81,69,61,94,64,80,51,58,75,34,86,83,83,72,58,74,56,18,64,36,62,19,75,80,41,75,35,31,35,41,36,13,21,54,88,28,46,42,35,38,21,75,58,64,69,78,52,76,44,80,46,64,87,88,55,77,41,69,28,22,13,64,38,44,46,51,36,66,92,38,70,89,45,69,48,75,44,50,35,83,120